Protein AF-A0A3M1D1R6-F1 (afdb_monomer)

Sequence (198 aa):
MRTIALVAISTILAFGAPALAQQKVKVGPGGVEVDTGAVKVKADESGVEVHADDVDVEAGKSGASVRIGVKKGSRHSPPAKAAPSAGKVGNPIVCDGNQEKTYTGVLIKGYDTAVLAKGNCDLTLKNCTIEAERYGVMSKSNGDVKLINCRIKGRKAAVSVKGNGDVSARNCILSGGVETFGNGEFEDEGNNSIGSYD

pLDDT: mean 77.17, std 21.68, range [32.81, 98.75]

Secondary structure (DSSP, 8-state):
-----------------------EEEEETTEEEEE-SSEEEEEETTEEEEEETTEEEEEETTEEEEEE---TT-------------PEEEPPEEE-SS-EEEEESEEEEESSEEEEE-TT-EEEEES-EEEESSEEEEEEET-EEEEES-EEEESSEEEEEEES--EEEES-EEES-EEEEES--EEE-SS-EEE---

Structure (mmCIF, N/CA/C/O backbone):
data_AF-A0A3M1D1R6-F1
#
_entry.id   AF-A0A3M1D1R6-F1
#
loop_
_atom_site.group_PDB
_atom_site.id
_atom_site.type_symbol
_atom_site.label_atom_id
_atom_site.label_alt_id
_atom_site.label_comp_id
_atom_site.label_asym_id
_atom_site.label_entity_id
_atom_site.label_seq_id
_atom_site.pdbx_PDB_ins_code
_atom_site.Cartn_x
_atom_site.Cartn_y
_atom_site.Cartn_z
_atom_site.occupancy
_atom_site.B_iso_or_equiv
_atom_site.auth_seq_id
_atom_site.auth_comp_id
_atom_site.auth_asym_id
_atom_site.auth_atom_id
_atom_site.pdbx_PDB_model_num
ATOM 1 N N . MET A 1 1 ? 17.695 -63.334 64.734 1.00 41.53 1 MET A N 1
ATOM 2 C CA . MET A 1 1 ? 18.400 -62.224 64.061 1.00 41.53 1 MET A CA 1
ATOM 3 C C . MET A 1 1 ? 17.983 -62.230 62.601 1.00 41.53 1 MET A C 1
ATOM 5 O O . MET A 1 1 ? 18.322 -63.164 61.888 1.00 41.53 1 MET A O 1
ATOM 9 N N . ARG A 1 2 ? 17.140 -61.278 62.197 1.00 36.00 2 ARG A N 1
ATOM 10 C CA . ARG A 1 2 ? 16.699 -61.091 60.811 1.00 36.00 2 ARG A CA 1
ATOM 11 C C . ARG A 1 2 ? 16.936 -59.632 60.438 1.00 36.00 2 ARG A C 1
ATOM 13 O O . ARG A 1 2 ? 16.508 -58.732 61.148 1.00 36.00 2 ARG A O 1
ATOM 20 N N . THR A 1 3 ? 17.675 -59.474 59.356 1.00 39.69 3 THR A N 1
ATOM 21 C CA . THR A 1 3 ? 18.025 -58.269 58.611 1.00 39.69 3 THR A CA 1
ATOM 22 C C . THR A 1 3 ? 16.782 -57.484 58.192 1.00 39.69 3 THR A C 1
ATOM 24 O O . THR A 1 3 ? 15.884 -58.081 57.605 1.00 39.69 3 THR A O 1
ATOM 27 N N . ILE A 1 4 ? 16.749 -56.164 58.411 1.00 39.31 4 ILE A N 1
ATOM 28 C CA . ILE A 1 4 ? 15.916 -55.236 57.627 1.00 39.31 4 ILE A CA 1
ATOM 29 C C . ILE A 1 4 ? 16.761 -54.004 57.303 1.00 39.31 4 ILE A C 1
ATOM 31 O O . ILE A 1 4 ? 17.335 -53.368 58.185 1.00 39.31 4 ILE A O 1
ATOM 35 N N . ALA A 1 5 ? 16.887 -53.761 56.003 1.00 35.88 5 ALA A N 1
ATOM 36 C CA . ALA A 1 5 ? 17.730 -52.761 55.381 1.00 35.88 5 ALA A CA 1
ATOM 37 C C . ALA A 1 5 ? 17.102 -51.358 55.408 1.00 35.88 5 ALA A C 1
ATOM 39 O O . ALA A 1 5 ? 15.882 -51.198 55.398 1.00 35.88 5 ALA A O 1
ATOM 40 N N . LEU A 1 6 ? 17.993 -50.364 55.400 1.00 36.03 6 LEU A N 1
ATOM 41 C CA . LEU A 1 6 ? 17.750 -48.940 55.179 1.00 36.03 6 LEU A CA 1
ATOM 42 C C . LEU A 1 6 ? 16.882 -48.694 53.931 1.00 36.03 6 LEU A C 1
ATOM 44 O O . LEU A 1 6 ? 17.217 -49.169 52.846 1.00 36.03 6 LEU A O 1
ATOM 48 N N . VAL A 1 7 ? 15.846 -47.862 54.059 1.00 35.66 7 VAL A N 1
ATOM 49 C CA . VAL A 1 7 ? 15.176 -47.221 52.917 1.00 35.66 7 VAL A CA 1
ATOM 50 C C . VAL A 1 7 ? 15.650 -45.773 52.847 1.00 35.66 7 VAL A C 1
ATOM 52 O O . VAL A 1 7 ? 15.377 -44.972 53.737 1.00 35.66 7 VAL A O 1
ATOM 55 N N . ALA A 1 8 ? 16.389 -45.463 51.784 1.00 39.94 8 ALA A N 1
ATOM 56 C CA . ALA A 1 8 ? 16.779 -44.115 51.404 1.00 39.94 8 ALA A CA 1
ATOM 57 C C . ALA A 1 8 ? 15.656 -43.461 50.586 1.00 39.94 8 ALA A C 1
ATOM 59 O O . ALA A 1 8 ? 15.132 -44.073 49.657 1.00 39.94 8 ALA A O 1
ATOM 60 N N . ILE A 1 9 ? 15.331 -42.203 50.882 1.00 38.91 9 ILE A N 1
ATOM 61 C CA . ILE A 1 9 ? 14.551 -41.342 49.986 1.00 38.91 9 ILE A CA 1
ATOM 62 C C . ILE A 1 9 ? 15.372 -40.070 49.789 1.00 38.91 9 ILE A C 1
ATOM 64 O O . ILE A 1 9 ? 15.327 -39.146 50.595 1.00 38.91 9 ILE A O 1
ATOM 68 N N . SER A 1 10 ? 16.184 -40.065 48.732 1.00 39.22 10 SER A N 1
ATOM 69 C CA . SER A 1 10 ? 16.829 -38.863 48.210 1.00 39.22 10 SER A CA 1
ATOM 70 C C . SER A 1 10 ? 16.101 -38.487 46.927 1.00 39.22 10 SER A C 1
ATOM 72 O O . SER A 1 10 ? 16.236 -39.146 45.897 1.00 39.22 10 SER A O 1
ATOM 74 N N . THR A 1 11 ? 15.247 -37.474 47.018 1.00 43.53 11 THR A N 1
ATOM 75 C CA . THR A 1 11 ? 14.483 -36.952 45.887 1.00 43.53 11 THR A CA 1
ATOM 76 C C . THR A 1 11 ? 15.399 -36.049 45.064 1.00 43.53 11 THR A C 1
ATOM 78 O O . THR A 1 11 ? 15.646 -34.902 45.429 1.00 43.53 11 THR A O 1
ATOM 81 N N . ILE A 1 12 ? 15.930 -36.569 43.958 1.00 43.94 12 ILE A N 1
ATOM 82 C CA . ILE A 1 12 ? 16.672 -35.776 42.973 1.00 43.94 12 ILE A CA 1
ATOM 83 C C . ILE A 1 12 ? 15.648 -35.107 42.049 1.00 43.94 12 ILE A C 1
ATOM 85 O O . ILE A 1 12 ? 15.001 -35.764 41.236 1.00 43.94 12 ILE A O 1
ATOM 89 N N . LEU A 1 13 ? 15.495 -33.788 42.182 1.00 43.69 13 LEU A N 1
ATOM 90 C CA . LEU A 1 13 ? 14.803 -32.940 41.209 1.00 43.69 13 LEU A CA 1
ATOM 91 C C . LEU A 1 13 ? 15.678 -32.822 39.954 1.00 43.69 13 LEU A C 1
ATOM 93 O O . LEU A 1 13 ? 16.660 -32.081 39.934 1.00 43.69 13 LEU A O 1
ATOM 97 N N . ALA A 1 14 ? 15.329 -33.568 38.908 1.00 43.84 14 ALA A N 1
ATOM 98 C CA . ALA A 1 14 ? 15.919 -33.406 37.587 1.00 43.84 14 ALA A CA 1
ATOM 99 C C . ALA A 1 14 ? 15.348 -32.139 36.928 1.00 43.84 14 ALA A C 1
ATOM 101 O O . ALA A 1 14 ? 14.204 -32.121 36.475 1.00 43.84 14 ALA A O 1
ATOM 102 N N . PHE A 1 15 ? 16.144 -31.070 36.875 1.00 45.31 15 PHE A N 1
ATOM 103 C CA . PHE A 1 15 ? 15.882 -29.946 35.981 1.00 45.31 15 PHE A CA 1
ATOM 104 C C . PHE A 1 15 ? 16.112 -30.415 34.539 1.00 45.31 15 PHE A C 1
ATOM 106 O O . PHE A 1 15 ? 17.223 -30.792 34.169 1.00 45.31 15 PHE A O 1
ATOM 113 N N . GLY A 1 16 ? 15.044 -30.431 33.740 1.00 38.81 16 GLY A N 1
ATOM 114 C CA . GLY A 1 16 ? 15.101 -30.767 32.322 1.00 38.81 16 GLY A CA 1
ATOM 115 C C . GLY A 1 16 ? 15.947 -29.754 31.556 1.00 38.81 16 GLY A C 1
ATOM 116 O O . GLY A 1 16 ? 15.570 -28.590 31.435 1.00 38.81 16 GLY A O 1
ATOM 117 N N . ALA A 1 17 ? 17.084 -30.200 31.027 1.00 45.06 17 ALA A N 1
ATOM 118 C CA . ALA A 1 17 ? 17.798 -29.460 29.998 1.00 45.06 17 ALA A CA 1
ATOM 119 C C . ALA A 1 17 ? 16.967 -29.484 28.698 1.00 45.06 17 ALA A C 1
ATOM 121 O O . ALA A 1 17 ? 16.413 -30.535 28.359 1.00 45.06 17 ALA A O 1
ATOM 122 N N . PRO A 1 18 ? 16.861 -28.368 27.955 1.00 44.12 18 PRO A N 1
ATOM 123 C CA . PRO A 1 18 ? 16.222 -28.383 26.648 1.00 44.12 18 PRO A CA 1
ATOM 124 C C . PRO A 1 18 ? 17.000 -29.320 25.717 1.00 44.12 18 PRO A C 1
ATOM 126 O O . PRO A 1 18 ? 18.224 -29.231 25.608 1.00 44.12 18 PRO A O 1
ATOM 129 N N . ALA A 1 19 ? 16.286 -30.239 25.065 1.00 46.62 19 ALA A N 1
ATOM 130 C CA . ALA A 1 19 ? 16.858 -31.138 24.075 1.00 46.62 19 ALA A CA 1
ATOM 131 C C . ALA A 1 19 ? 17.436 -30.310 22.919 1.00 46.62 19 ALA A C 1
ATOM 133 O O . ALA A 1 19 ? 16.697 -29.705 22.143 1.00 46.62 19 ALA A O 1
ATOM 134 N N . LEU A 1 20 ? 18.765 -30.264 22.818 1.00 48.59 20 LEU A N 1
ATOM 135 C CA . LEU A 1 20 ? 19.447 -29.717 21.653 1.00 48.59 20 LEU A CA 1
ATOM 136 C C . LEU A 1 20 ? 19.071 -30.589 20.452 1.00 48.59 20 LEU A C 1
ATOM 138 O O . LEU A 1 20 ? 19.356 -31.789 20.446 1.00 48.59 20 LEU A O 1
ATOM 142 N N . ALA A 1 21 ? 18.403 -30.003 19.459 1.00 55.97 21 ALA A N 1
ATOM 143 C CA . ALA A 1 21 ? 18.111 -30.676 18.201 1.00 55.97 21 ALA A CA 1
ATOM 144 C C . ALA A 1 21 ? 19.435 -31.157 17.585 1.00 55.97 21 ALA A C 1
ATOM 146 O O . ALA A 1 21 ? 20.285 -30.354 17.199 1.00 55.97 21 ALA A O 1
ATOM 147 N N . GLN A 1 22 ? 19.648 -32.474 17.561 1.00 56.09 22 GLN A N 1
ATOM 148 C CA . GLN A 1 22 ? 20.856 -33.063 16.994 1.00 56.09 22 GLN A CA 1
ATOM 149 C C . GLN A 1 22 ? 20.871 -32.847 15.480 1.00 56.09 22 GLN A C 1
ATOM 151 O O . GLN A 1 22 ? 20.030 -33.384 14.759 1.00 56.09 22 GLN A O 1
ATOM 156 N N . GLN A 1 23 ? 21.857 -32.088 15.009 1.00 64.50 23 GLN A N 1
ATOM 157 C CA . GLN A 1 23 ? 22.150 -31.909 13.591 1.00 64.50 23 GLN A CA 1
ATOM 158 C C . GLN A 1 23 ? 22.751 -33.211 13.044 1.00 64.50 23 GLN A C 1
ATOM 160 O O . GLN A 1 23 ? 23.722 -33.735 13.595 1.00 64.50 23 GLN A O 1
ATOM 165 N N . LYS A 1 24 ? 22.173 -33.759 11.974 1.00 73.00 24 LYS A N 1
ATOM 166 C CA . LYS A 1 24 ? 22.682 -34.957 11.299 1.00 73.00 24 LYS A CA 1
ATOM 167 C C . LYS A 1 24 ? 23.567 -34.534 10.138 1.00 73.00 24 LYS A C 1
ATOM 169 O O . LYS A 1 24 ? 23.084 -33.986 9.155 1.00 73.00 24 LYS A O 1
ATOM 174 N N . VAL A 1 25 ? 24.858 -34.829 10.242 1.00 79.56 25 VAL A N 1
ATOM 175 C CA . VAL A 1 25 ? 25.833 -34.589 9.173 1.00 79.56 25 VAL A CA 1
ATOM 176 C C . VAL A 1 25 ? 26.268 -35.927 8.592 1.00 79.56 25 VAL A C 1
ATOM 178 O O . VAL A 1 25 ? 26.671 -36.827 9.330 1.00 79.56 25 VAL A O 1
ATOM 181 N N . LYS A 1 26 ? 26.190 -36.064 7.269 1.00 77.69 26 LYS A N 1
ATOM 182 C CA . LYS A 1 26 ? 26.716 -37.205 6.518 1.00 77.69 26 LYS A CA 1
ATOM 183 C C . LYS A 1 26 ? 27.759 -36.712 5.529 1.00 77.69 26 LYS A C 1
ATOM 185 O O . LYS A 1 26 ? 27.526 -35.758 4.795 1.00 77.69 26 LYS A O 1
ATOM 190 N N . VAL A 1 27 ? 28.896 -37.395 5.496 1.00 84.19 27 VAL A N 1
ATOM 191 C CA . VAL A 1 27 ? 29.985 -37.123 4.554 1.00 84.19 27 VAL A CA 1
ATOM 192 C C . VAL A 1 27 ? 30.313 -38.420 3.833 1.00 84.19 27 VAL A C 1
ATOM 194 O O . VAL A 1 27 ? 30.483 -39.457 4.476 1.00 84.19 27 VAL A O 1
ATOM 197 N N . GLY A 1 28 ? 30.386 -38.376 2.505 1.00 79.56 28 GLY A N 1
ATOM 198 C CA . GLY A 1 28 ? 30.709 -39.540 1.692 1.00 79.56 28 GLY A CA 1
ATOM 199 C C . GLY A 1 28 ? 31.243 -39.172 0.308 1.00 79.56 28 GLY A C 1
ATOM 200 O O . GLY A 1 28 ? 31.362 -37.994 -0.023 1.00 79.56 28 GLY A O 1
ATOM 201 N N . PRO A 1 29 ? 31.551 -40.176 -0.531 1.00 55.62 29 PRO A N 1
ATOM 202 C CA . PRO A 1 29 ? 32.091 -39.955 -1.874 1.00 55.62 29 PRO A CA 1
ATOM 203 C C . PRO A 1 29 ? 31.137 -39.191 -2.810 1.00 55.62 29 PRO A C 1
ATOM 205 O O . PRO A 1 29 ? 31.583 -38.657 -3.814 1.00 55.62 29 PRO A O 1
ATOM 208 N N . GLY A 1 30 ? 29.846 -39.103 -2.469 1.00 68.69 30 GLY A N 1
ATOM 209 C CA . GLY A 1 30 ? 28.852 -38.279 -3.163 1.00 68.69 30 GLY A CA 1
ATOM 210 C C . GLY A 1 30 ? 28.649 -36.879 -2.569 1.00 68.69 30 GLY A C 1
ATOM 211 O O . GLY A 1 30 ? 27.638 -36.261 -2.882 1.00 68.69 30 GLY A O 1
ATOM 212 N N . GLY A 1 31 ? 29.542 -36.401 -1.690 1.00 80.31 31 GLY A N 1
ATOM 213 C CA . GLY A 1 31 ? 29.489 -35.057 -1.109 1.00 80.31 31 GLY A CA 1
ATOM 214 C C . GLY A 1 31 ? 29.123 -34.999 0.380 1.00 80.31 31 GLY A C 1
ATOM 215 O O . GLY A 1 31 ? 29.274 -35.971 1.127 1.00 80.31 31 GLY A O 1
ATOM 216 N N . VAL A 1 32 ? 28.672 -33.822 0.818 1.00 80.69 32 VAL A N 1
ATOM 217 C CA . VAL A 1 32 ? 28.284 -33.518 2.203 1.00 80.69 32 VAL A CA 1
ATOM 218 C C . VAL A 1 32 ? 26.793 -33.212 2.263 1.00 80.69 32 VAL A C 1
ATOM 220 O O . VAL A 1 32 ? 26.295 -32.377 1.515 1.00 80.69 32 VAL A O 1
ATOM 223 N N . GLU A 1 33 ? 26.089 -33.857 3.188 1.00 74.06 33 GLU A N 1
ATOM 224 C CA . GLU A 1 33 ? 24.686 -33.590 3.497 1.00 74.06 33 GLU A CA 1
ATOM 225 C C . GLU A 1 33 ? 24.562 -33.190 4.972 1.00 74.06 33 GLU A C 1
ATOM 227 O O . GLU A 1 33 ? 25.005 -33.917 5.865 1.00 74.06 33 GLU A O 1
ATOM 232 N N . VAL A 1 34 ? 23.960 -32.031 5.233 1.00 81.00 34 VAL A N 1
ATOM 233 C CA . VAL A 1 34 ? 23.672 -31.519 6.575 1.00 81.00 34 VAL A CA 1
ATOM 234 C C . VAL A 1 34 ? 22.166 -31.373 6.717 1.00 81.00 34 VAL A C 1
ATOM 236 O O . VAL A 1 34 ? 21.538 -30.626 5.974 1.00 81.00 34 VAL A O 1
ATOM 239 N N . ASP A 1 35 ? 21.595 -32.070 7.688 1.00 79.19 35 ASP A N 1
ATOM 240 C CA . ASP A 1 35 ? 20.183 -31.996 8.039 1.00 79.19 35 ASP A CA 1
ATOM 241 C C . ASP A 1 35 ? 20.049 -31.501 9.482 1.00 79.19 35 ASP A C 1
ATOM 243 O O . ASP A 1 35 ? 20.458 -32.160 10.442 1.00 79.19 35 ASP A O 1
ATOM 247 N N . THR A 1 36 ? 19.500 -30.300 9.628 1.00 72.75 36 THR A N 1
ATOM 248 C CA . THR A 1 36 ? 19.246 -29.665 10.929 1.00 72.75 36 THR A CA 1
ATOM 249 C C . THR A 1 36 ? 17.792 -29.818 11.385 1.00 72.75 36 THR A C 1
ATOM 251 O O . THR A 1 36 ? 17.418 -29.287 12.429 1.00 72.75 36 THR A O 1
ATOM 254 N N . GLY A 1 37 ? 16.956 -30.516 10.611 1.00 67.25 37 GLY A N 1
ATOM 255 C CA . GLY A 1 37 ? 15.510 -30.619 10.792 1.00 67.25 37 GLY A CA 1
ATOM 256 C C . GLY A 1 37 ? 14.714 -29.480 10.144 1.00 67.25 37 GLY A C 1
ATOM 257 O O . GLY A 1 37 ? 13.644 -29.741 9.605 1.00 67.25 37 GLY A O 1
ATOM 258 N N . ALA A 1 38 ? 15.226 -28.243 10.162 1.00 69.38 38 ALA A N 1
ATOM 259 C CA . ALA A 1 38 ? 14.594 -27.082 9.511 1.00 69.38 38 ALA A CA 1
ATOM 260 C C . ALA A 1 38 ? 15.235 -26.733 8.159 1.00 69.38 38 ALA A C 1
ATOM 262 O O . ALA A 1 38 ? 14.566 -26.283 7.233 1.00 69.38 38 ALA A O 1
ATOM 263 N N . VAL A 1 39 ? 16.544 -26.959 8.047 1.00 73.25 39 VAL A N 1
ATOM 264 C CA . VAL A 1 39 ? 17.310 -26.700 6.829 1.00 73.25 39 VAL A CA 1
ATOM 265 C C . VAL A 1 39 ? 18.083 -27.947 6.452 1.00 73.25 39 VAL A C 1
ATOM 267 O O . VAL A 1 39 ? 18.764 -28.547 7.296 1.00 73.25 39 VAL A O 1
ATOM 270 N N . LYS A 1 40 ? 17.995 -28.294 5.170 1.00 76.12 40 LYS A N 1
ATOM 271 C CA . LYS A 1 40 ? 18.755 -29.362 4.545 1.00 76.12 40 LYS A CA 1
ATOM 272 C C . LYS A 1 40 ? 19.701 -28.772 3.507 1.00 76.12 40 LYS A C 1
ATOM 274 O O . LYS A 1 40 ? 19.266 -28.105 2.578 1.00 76.12 40 LYS A O 1
ATOM 279 N N . VAL A 1 41 ? 20.991 -29.037 3.665 1.00 79.69 41 VAL A N 1
ATOM 280 C CA . VAL A 1 41 ? 22.035 -28.608 2.732 1.00 79.69 41 VAL A CA 1
ATOM 281 C C . VAL A 1 41 ? 22.689 -29.838 2.132 1.00 79.69 41 VAL A C 1
ATOM 283 O O . VAL A 1 41 ? 23.109 -30.728 2.872 1.00 79.69 41 VAL A O 1
ATOM 286 N N . LYS A 1 42 ? 22.813 -29.878 0.808 1.00 80.19 42 LYS A N 1
ATOM 287 C CA . LYS A 1 42 ? 23.591 -30.882 0.087 1.00 80.19 42 LYS A CA 1
ATOM 288 C C . LYS A 1 42 ? 24.625 -30.183 -0.780 1.00 80.19 42 LYS A C 1
ATOM 290 O O . LYS A 1 42 ? 24.299 -29.268 -1.523 1.00 80.19 42 LYS A O 1
ATOM 295 N N . ALA A 1 43 ? 25.870 -30.616 -0.684 1.00 78.38 43 ALA A N 1
ATOM 296 C CA . ALA A 1 43 ? 26.953 -30.133 -1.524 1.00 78.38 43 ALA A CA 1
ATOM 297 C C . ALA A 1 43 ? 27.662 -31.326 -2.157 1.00 78.38 43 ALA A C 1
ATOM 299 O O . ALA A 1 43 ? 28.173 -32.186 -1.441 1.00 78.38 43 ALA A O 1
ATOM 300 N N . ASP A 1 44 ? 27.698 -31.371 -3.484 1.00 81.38 44 ASP A N 1
ATOM 301 C CA . ASP A 1 44 ? 28.384 -32.403 -4.257 1.00 81.38 44 ASP A CA 1
ATOM 302 C C . ASP A 1 44 ? 29.104 -31.806 -5.480 1.00 81.38 44 ASP A C 1
ATOM 304 O O . ASP A 1 44 ? 29.219 -30.590 -5.639 1.00 81.38 44 ASP A O 1
ATOM 308 N N . GLU A 1 45 ? 29.652 -32.662 -6.341 1.00 70.50 45 GLU A N 1
ATOM 309 C CA . GLU A 1 45 ? 30.403 -32.256 -7.536 1.00 70.50 45 GLU A CA 1
ATOM 310 C C . GLU A 1 45 ? 29.571 -31.515 -8.604 1.00 70.50 45 GLU A C 1
ATOM 312 O O . GLU A 1 45 ? 30.137 -30.939 -9.545 1.00 70.50 45 GLU A O 1
ATOM 317 N N . SER A 1 46 ? 28.241 -31.527 -8.476 1.00 63.38 46 SER A N 1
ATOM 318 C CA . SER A 1 46 ? 27.293 -30.835 -9.354 1.00 63.38 46 SER A CA 1
ATOM 319 C C . SER A 1 46 ? 26.916 -29.449 -8.831 1.00 63.38 46 SER A C 1
ATOM 321 O O . SER A 1 46 ? 26.546 -28.588 -9.637 1.00 63.38 46 SER A O 1
ATOM 323 N N . GLY A 1 47 ? 27.061 -29.200 -7.524 1.00 73.25 47 GLY A N 1
ATOM 324 C CA . GLY A 1 47 ? 26.731 -27.917 -6.915 1.00 73.25 47 GLY A CA 1
ATOM 325 C C . GLY A 1 47 ? 26.366 -27.981 -5.432 1.00 73.25 47 GLY A C 1
ATOM 326 O O . GLY A 1 47 ? 26.581 -28.984 -4.753 1.00 73.25 47 GLY A O 1
ATOM 327 N N . VAL A 1 48 ? 25.809 -26.876 -4.939 1.00 74.50 48 VAL A N 1
ATOM 328 C CA . VAL A 1 48 ? 25.243 -26.735 -3.596 1.00 74.50 48 VAL A CA 1
ATOM 329 C C . VAL A 1 48 ? 23.745 -26.497 -3.713 1.00 74.50 48 VAL A C 1
ATOM 331 O O . VAL A 1 48 ? 23.303 -25.603 -4.431 1.00 74.50 48 VAL A O 1
ATOM 334 N N . GLU A 1 49 ? 22.980 -27.278 -2.970 1.00 60.69 49 GLU A N 1
ATOM 335 C CA . GLU A 1 49 ? 21.535 -27.189 -2.852 1.00 60.69 49 GLU A CA 1
ATOM 336 C C . GLU A 1 49 ? 21.179 -26.940 -1.382 1.00 60.69 49 GLU A C 1
ATOM 338 O O . GLU A 1 49 ? 21.641 -27.651 -0.484 1.00 60.69 49 GLU A O 1
ATOM 343 N N . VAL A 1 50 ? 20.394 -25.897 -1.124 1.00 74.31 50 VAL A N 1
ATOM 344 C CA . VAL A 1 50 ? 19.906 -25.533 0.208 1.00 74.31 50 VAL A CA 1
ATOM 345 C C . VAL A 1 50 ? 18.390 -25.502 0.165 1.00 74.31 50 VAL A C 1
ATOM 347 O O . VAL A 1 50 ? 17.812 -24.671 -0.530 1.00 74.31 50 VAL A O 1
ATOM 350 N N . HIS A 1 51 ? 17.765 -26.363 0.957 1.00 73.25 51 HIS A N 1
ATOM 351 C CA . HIS A 1 51 ? 16.332 -26.352 1.206 1.00 73.25 51 HIS A CA 1
ATOM 352 C C . HIS A 1 51 ? 16.080 -25.833 2.615 1.00 73.25 51 HIS A C 1
ATOM 354 O O . HIS A 1 51 ? 16.443 -26.487 3.598 1.00 73.25 51 HIS A O 1
ATOM 360 N N . ALA A 1 52 ? 15.454 -24.666 2.714 1.00 72.44 52 ALA A N 1
ATOM 361 C CA . ALA A 1 52 ? 15.008 -24.082 3.970 1.00 72.44 52 ALA A CA 1
ATOM 362 C C . ALA A 1 52 ? 13.538 -23.684 3.830 1.00 72.44 52 ALA A C 1
ATOM 364 O O . ALA A 1 52 ? 13.219 -22.710 3.153 1.00 72.44 52 ALA A O 1
ATOM 365 N N . ASP A 1 53 ? 12.649 -24.439 4.476 1.00 75.19 53 ASP A N 1
ATOM 366 C CA . ASP A 1 53 ? 11.197 -24.228 4.470 1.00 75.19 53 ASP A CA 1
ATOM 367 C C . ASP A 1 53 ? 10.556 -24.105 3.070 1.00 75.19 53 ASP A C 1
ATOM 369 O O . ASP A 1 53 ? 10.111 -25.108 2.503 1.00 75.19 53 ASP A O 1
ATOM 373 N N . ASP A 1 54 ? 10.460 -22.876 2.558 1.00 72.44 54 ASP A N 1
ATOM 374 C CA . ASP A 1 54 ? 9.815 -22.477 1.299 1.00 72.44 54 ASP A CA 1
ATOM 375 C C . ASP A 1 54 ? 10.819 -21.844 0.311 1.00 72.44 54 ASP A C 1
ATOM 377 O O . ASP A 1 54 ? 10.434 -21.287 -0.718 1.00 72.44 54 ASP A O 1
ATOM 381 N N . VAL A 1 55 ? 12.112 -21.908 0.628 1.00 70.44 55 VAL A N 1
ATOM 382 C CA . VAL A 1 55 ? 13.200 -21.384 -0.193 1.00 70.44 55 VAL A CA 1
ATOM 383 C C . VAL A 1 55 ? 14.128 -22.524 -0.583 1.00 70.44 55 VAL A C 1
ATOM 385 O O . VAL A 1 55 ? 14.751 -23.158 0.271 1.00 70.44 55 VAL A O 1
ATOM 388 N N . ASP A 1 56 ? 14.253 -22.714 -1.890 1.00 61.44 56 ASP A N 1
ATOM 389 C CA . ASP A 1 56 ? 15.239 -23.583 -2.509 1.00 61.44 56 ASP A CA 1
ATOM 390 C C . ASP A 1 56 ? 16.303 -22.706 -3.176 1.00 61.44 56 ASP A C 1
ATOM 392 O O . ASP A 1 56 ? 16.007 -21.879 -4.046 1.00 61.44 56 ASP A O 1
ATOM 396 N N . VAL A 1 57 ? 17.554 -22.867 -2.759 1.00 70.06 57 VAL A N 1
ATOM 397 C CA . VAL A 1 57 ? 18.711 -22.240 -3.403 1.00 70.06 57 VAL A CA 1
ATOM 398 C C . VAL A 1 57 ? 19.531 -23.335 -4.064 1.00 70.06 57 VAL A C 1
ATOM 400 O O . VAL A 1 57 ? 20.074 -24.200 -3.382 1.00 70.06 57 VAL A O 1
ATOM 403 N N . GLU A 1 58 ? 19.652 -23.270 -5.385 1.00 61.28 58 GLU A N 1
ATOM 404 C CA . GLU A 1 58 ? 20.481 -24.175 -6.180 1.00 61.28 58 GLU A CA 1
ATOM 405 C C . GLU A 1 58 ? 21.636 -23.374 -6.795 1.00 61.28 58 GLU A C 1
ATOM 407 O O . GLU A 1 58 ? 21.414 -22.409 -7.529 1.00 61.28 58 GLU A O 1
ATOM 412 N N . ALA A 1 59 ? 22.877 -23.771 -6.529 1.00 67.38 59 ALA A N 1
ATOM 413 C CA . ALA A 1 59 ? 24.071 -23.191 -7.133 1.00 67.38 59 ALA A CA 1
ATOM 414 C C . ALA A 1 59 ? 24.904 -24.291 -7.793 1.00 67.38 59 ALA A C 1
ATOM 416 O O . ALA A 1 59 ? 25.448 -25.151 -7.108 1.00 67.38 59 ALA A O 1
ATOM 417 N N . GLY A 1 60 ? 25.028 -24.255 -9.120 1.00 66.75 60 GLY A N 1
ATOM 418 C CA . GLY A 1 60 ? 25.769 -25.254 -9.891 1.00 66.75 60 GLY A CA 1
ATOM 419 C C . GLY A 1 60 ? 26.706 -24.635 -10.925 1.00 66.75 60 GLY A C 1
ATOM 420 O O . GLY A 1 60 ? 26.852 -23.418 -11.032 1.00 66.75 60 GLY A O 1
ATOM 421 N N . LYS A 1 61 ? 27.323 -25.488 -11.749 1.00 47.34 61 LYS A N 1
ATOM 422 C CA . LYS A 1 61 ? 28.308 -25.078 -12.776 1.00 47.34 61 LYS A CA 1
ATOM 423 C C . LYS A 1 61 ? 27.764 -24.091 -13.825 1.00 47.34 61 LYS A C 1
ATOM 425 O O . LYS A 1 61 ? 28.556 -23.436 -14.492 1.00 47.34 61 LYS A O 1
ATOM 430 N N . SER A 1 62 ? 26.440 -23.984 -13.966 1.00 47.31 62 SER A N 1
ATOM 431 C CA . SER A 1 62 ? 25.763 -23.110 -14.943 1.00 47.31 62 SER A CA 1
ATOM 432 C C . SER A 1 62 ? 25.146 -21.844 -14.327 1.00 47.31 62 SER A C 1
ATOM 434 O O . SER A 1 62 ? 24.456 -21.109 -15.028 1.00 47.31 62 SER A O 1
ATOM 436 N N . GLY A 1 63 ? 25.382 -21.581 -13.036 1.00 52.81 63 GLY A N 1
ATOM 437 C CA . GLY A 1 63 ? 24.871 -20.405 -12.327 1.00 52.81 63 GLY A CA 1
ATOM 438 C C . GLY A 1 63 ? 24.101 -20.747 -11.050 1.00 52.81 63 GLY A C 1
ATOM 439 O O . GLY A 1 63 ? 23.988 -21.913 -10.665 1.00 52.81 63 GLY A O 1
ATOM 440 N N . ALA A 1 64 ? 23.585 -19.708 -10.392 1.00 62.22 64 ALA A N 1
ATOM 441 C CA . ALA A 1 64 ? 22.770 -19.825 -9.188 1.00 62.22 64 ALA A CA 1
ATOM 442 C C . ALA A 1 64 ? 21.314 -19.449 -9.483 1.00 62.22 64 ALA A C 1
ATOM 444 O O . ALA A 1 64 ? 21.048 -18.469 -10.181 1.00 62.22 64 ALA A O 1
ATOM 445 N N . SER A 1 65 ? 20.378 -20.216 -8.933 1.00 47.91 65 SER A N 1
ATOM 446 C CA . SER A 1 65 ? 18.948 -19.939 -8.993 1.00 47.91 65 SER A CA 1
ATOM 447 C C . SER A 1 65 ? 18.336 -20.023 -7.600 1.00 47.91 65 SER A C 1
ATOM 449 O O . SER A 1 65 ? 18.694 -20.883 -6.797 1.00 47.91 65 SER A O 1
ATOM 451 N N . VAL A 1 66 ? 17.424 -19.096 -7.314 1.00 67.44 66 VAL A N 1
ATOM 452 C CA . VAL A 1 66 ? 16.654 -19.065 -6.071 1.00 67.44 66 VAL A CA 1
ATOM 453 C C . VAL A 1 66 ? 15.198 -19.263 -6.447 1.00 67.44 66 VAL A C 1
ATOM 455 O O . VAL A 1 66 ? 14.640 -18.480 -7.219 1.00 67.44 66 VAL A O 1
ATOM 458 N N . ARG A 1 67 ? 14.587 -20.322 -5.924 1.00 53.72 67 ARG A N 1
ATOM 459 C CA . ARG A 1 67 ? 13.165 -20.602 -6.085 1.00 53.72 67 ARG A CA 1
ATOM 460 C C . ARG A 1 67 ? 12.494 -20.445 -4.733 1.00 53.72 67 ARG A C 1
ATOM 462 O O . ARG A 1 67 ? 12.852 -21.106 -3.768 1.00 53.72 67 ARG A O 1
ATOM 469 N N . ILE A 1 68 ? 11.508 -19.559 -4.676 1.00 65.38 68 ILE A N 1
ATOM 470 C CA . ILE A 1 68 ? 10.659 -19.393 -3.499 1.00 65.38 68 ILE A CA 1
ATOM 471 C C . ILE A 1 68 ? 9.353 -20.124 -3.803 1.00 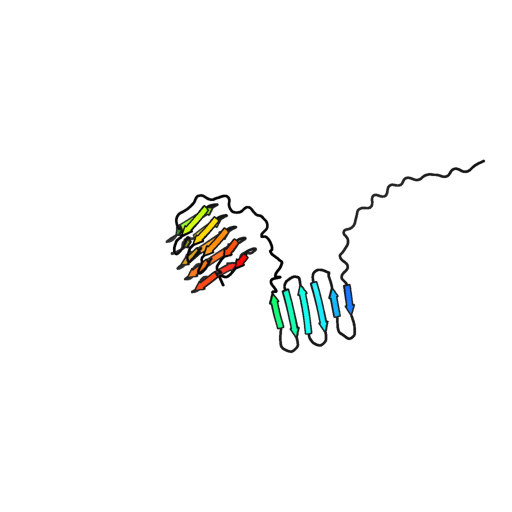65.38 68 ILE A C 1
ATOM 473 O O . ILE A 1 68 ? 8.531 -19.663 -4.598 1.00 65.38 68 ILE A O 1
ATOM 477 N N . GLY A 1 69 ? 9.204 -21.318 -3.238 1.00 49.81 69 GLY A N 1
ATOM 478 C CA . GLY A 1 69 ? 8.038 -22.167 -3.412 1.00 49.81 69 GLY A CA 1
ATOM 479 C C . GLY A 1 69 ? 6.940 -21.791 -2.426 1.00 49.81 69 GLY A C 1
ATOM 480 O O . GLY A 1 69 ? 7.007 -22.139 -1.253 1.00 49.81 69 GLY A O 1
ATOM 481 N N . VAL A 1 70 ? 5.867 -21.152 -2.897 1.00 45.47 70 VAL A N 1
ATOM 482 C CA . VAL A 1 70 ? 4.646 -20.998 -2.092 1.00 45.47 70 VAL A CA 1
ATOM 483 C C . VAL A 1 70 ? 3.996 -22.379 -1.955 1.00 45.47 70 VAL A C 1
ATOM 485 O O . VAL A 1 70 ? 3.321 -22.848 -2.876 1.00 45.47 70 VAL A O 1
ATOM 488 N N . LYS A 1 71 ? 4.190 -23.071 -0.823 1.00 39.91 71 LYS A N 1
ATOM 489 C CA . LYS A 1 71 ? 3.490 -24.337 -0.562 1.00 39.91 71 LYS A CA 1
ATOM 490 C C . LYS A 1 71 ? 1.983 -24.137 -0.706 1.00 39.91 71 LYS A C 1
ATOM 492 O O . LYS A 1 71 ? 1.355 -23.404 0.062 1.00 39.91 71 LYS A O 1
ATOM 497 N N . LYS A 1 72 ? 1.383 -24.882 -1.638 1.00 40.62 72 LYS A N 1
ATOM 498 C CA . LYS A 1 72 ? -0.066 -25.053 -1.829 1.00 40.62 72 LYS A CA 1
ATOM 499 C C . LYS A 1 72 ? -0.645 -25.819 -0.626 1.00 40.62 72 LYS A C 1
ATOM 501 O O . LYS A 1 72 ? -0.953 -27.000 -0.705 1.00 40.62 72 LYS A O 1
ATOM 506 N N . GLY A 1 73 ? -0.691 -25.164 0.531 1.00 35.31 73 GLY A N 1
ATOM 507 C CA . GLY A 1 73 ? -1.008 -25.779 1.824 1.00 35.31 73 GLY A CA 1
ATOM 508 C C . GLY A 1 73 ? -0.598 -24.930 3.027 1.00 35.31 73 GLY A C 1
ATOM 509 O O . GLY A 1 73 ? -1.253 -24.999 4.062 1.00 35.31 73 GLY A O 1
ATOM 510 N N . SER A 1 74 ? 0.382 -24.035 2.870 1.00 32.81 74 SER A N 1
ATOM 511 C CA . SER A 1 74 ? 0.624 -22.952 3.822 1.00 32.81 74 SER A CA 1
ATOM 512 C C . SER A 1 74 ? -0.318 -21.797 3.489 1.00 32.81 74 SER A C 1
ATOM 514 O O . SER A 1 74 ? 0.062 -20.751 2.970 1.00 32.81 74 SER A O 1
ATOM 516 N N . ARG A 1 75 ? -1.603 -21.968 3.821 1.00 34.34 75 ARG A N 1
ATOM 517 C CA . ARG A 1 75 ? -2.311 -20.808 4.355 1.00 34.34 75 ARG A CA 1
ATOM 518 C C . ARG A 1 75 ? -1.620 -20.538 5.681 1.00 34.34 75 ARG A C 1
ATOM 520 O O . ARG A 1 75 ? -2.018 -21.086 6.706 1.00 34.34 75 ARG A O 1
ATOM 527 N N . HIS A 1 76 ? -0.585 -19.701 5.653 1.00 34.81 76 HIS A N 1
ATOM 528 C CA . HIS A 1 76 ? -0.330 -18.844 6.790 1.00 34.81 76 HIS A CA 1
ATOM 529 C C . HIS A 1 76 ? -1.634 -18.066 6.936 1.00 34.81 76 HIS A C 1
ATOM 531 O O . HIS A 1 76 ? -1.878 -17.081 6.239 1.00 34.81 76 HIS A O 1
ATOM 537 N N . SER A 1 77 ? -2.559 -18.598 7.739 1.00 34.22 77 SER A N 1
ATOM 538 C CA . SER A 1 77 ? -3.591 -17.763 8.311 1.00 34.22 77 SER A CA 1
ATOM 539 C C . SER A 1 77 ? -2.783 -16.616 8.894 1.00 34.22 77 SER A C 1
ATOM 541 O O . SER A 1 77 ? -1.938 -16.898 9.753 1.00 34.22 77 SER A O 1
ATOM 543 N N . PRO A 1 78 ? -2.936 -15.366 8.408 1.00 47.56 78 PRO A N 1
ATOM 544 C CA . PRO A 1 78 ? -2.386 -14.246 9.149 1.00 47.56 78 PRO A CA 1
ATOM 545 C C . PRO A 1 78 ? -2.786 -14.494 10.604 1.00 47.56 78 PRO A C 1
ATOM 547 O O . PRO A 1 78 ? -3.911 -14.986 10.809 1.00 47.56 78 PRO A O 1
ATOM 550 N N . PRO A 1 79 ? -1.895 -14.265 11.593 1.00 40.12 79 PRO A N 1
ATOM 551 C CA . PRO A 1 79 ? -2.295 -14.386 12.989 1.00 40.12 79 PRO A CA 1
ATOM 552 C C . PRO A 1 79 ? -3.663 -13.734 13.078 1.00 40.12 79 PRO A C 1
ATOM 554 O O . PRO A 1 79 ? -3.818 -12.652 12.507 1.00 40.12 79 PRO A O 1
ATOM 557 N N . ALA A 1 80 ? -4.655 -14.456 13.617 1.00 40.00 80 ALA A N 1
ATOM 558 C CA . ALA A 1 80 ? -6.044 -14.022 13.702 1.00 40.00 80 ALA A CA 1
ATOM 559 C C . ALA A 1 80 ? -6.100 -12.776 14.592 1.00 40.00 80 ALA A C 1
ATOM 561 O O . ALA A 1 80 ? -6.501 -12.789 15.749 1.00 40.00 80 ALA A O 1
ATOM 562 N N . LYS A 1 81 ? -5.592 -11.686 14.047 1.00 45.00 81 LYS A N 1
ATOM 563 C CA . LYS A 1 81 ? -5.549 -10.355 14.573 1.00 45.00 81 LYS A CA 1
ATOM 564 C C . LYS A 1 81 ? -6.810 -9.795 13.976 1.00 45.00 81 LYS A C 1
ATOM 566 O O . LYS A 1 81 ? -6.899 -9.662 12.757 1.00 45.00 81 LYS A O 1
ATOM 571 N N . ALA A 1 82 ? -7.803 -9.684 14.852 1.00 38.16 82 ALA A N 1
ATOM 572 C CA . ALA A 1 82 ? -9.160 -9.256 14.581 1.00 38.16 82 ALA A CA 1
ATOM 573 C C . ALA A 1 82 ? -9.261 -8.481 13.263 1.00 38.16 82 ALA A C 1
ATOM 575 O O . ALA A 1 82 ? -8.585 -7.461 13.095 1.00 38.16 82 ALA A O 1
ATOM 576 N N . ALA A 1 83 ? -10.108 -8.963 12.345 1.00 43.97 83 ALA A N 1
ATOM 577 C CA . ALA A 1 83 ? -10.607 -8.116 11.271 1.00 43.97 83 ALA A CA 1
ATOM 578 C C . ALA A 1 83 ? -10.906 -6.734 11.880 1.00 43.97 83 ALA A C 1
ATOM 580 O O . ALA A 1 83 ? -11.500 -6.713 12.966 1.00 43.97 83 ALA A O 1
ATOM 581 N N . PRO A 1 84 ? -10.449 -5.619 11.275 1.00 44.44 84 PRO A N 1
ATOM 582 C CA . PRO A 1 84 ? -10.681 -4.297 11.837 1.00 44.44 84 PRO A CA 1
ATOM 583 C C . PRO A 1 84 ? -12.149 -4.198 12.241 1.00 44.44 84 PRO A C 1
ATOM 585 O O . PRO A 1 84 ? -13.030 -4.410 11.405 1.00 44.44 84 PRO A O 1
ATOM 588 N N . SER A 1 85 ? -12.404 -3.989 13.538 1.00 44.72 85 SER A N 1
ATOM 589 C CA . SER A 1 85 ? -13.752 -3.786 14.074 1.00 44.72 85 SER A CA 1
ATOM 590 C C . SER A 1 85 ? -14.446 -2.789 13.164 1.00 44.72 85 SER A C 1
ATOM 592 O O . SER A 1 85 ? -13.835 -1.747 12.933 1.00 44.72 85 SER A O 1
ATOM 594 N N . ALA A 1 86 ? -15.625 -3.129 12.627 1.00 50.03 86 ALA A N 1
ATOM 595 C CA . ALA A 1 86 ? -16.360 -2.349 11.630 1.00 50.03 86 ALA A CA 1
ATOM 596 C C . ALA A 1 86 ? -16.161 -0.842 11.848 1.00 50.03 86 ALA A C 1
ATOM 598 O O . ALA A 1 86 ? -16.802 -0.225 12.699 1.00 50.03 86 ALA A O 1
ATOM 599 N N . GLY A 1 87 ? -15.174 -0.290 11.141 1.00 54.28 87 GLY A N 1
ATOM 600 C CA . GLY A 1 87 ? -14.765 1.088 11.320 1.00 54.28 87 GLY A CA 1
ATOM 601 C C . GLY A 1 87 ? -15.885 1.998 10.857 1.00 54.28 87 GLY A C 1
ATOM 602 O O . GLY A 1 87 ? -16.697 1.594 10.019 1.00 54.28 87 GLY A O 1
ATOM 603 N N . LYS A 1 88 ? -15.926 3.240 11.350 1.00 71.81 88 LYS A N 1
ATOM 604 C CA . LYS A 1 88 ? -16.818 4.258 10.779 1.00 71.81 88 LYS A CA 1
ATOM 605 C C . LYS A 1 88 ? -16.642 4.238 9.256 1.00 71.81 88 LYS A C 1
ATOM 607 O O . LYS A 1 88 ? -15.512 4.338 8.778 1.00 71.81 88 LYS A O 1
ATOM 612 N N . VAL A 1 89 ? -17.732 4.060 8.510 1.00 76.62 89 VAL A N 1
ATOM 613 C CA . VAL A 1 89 ? -17.671 4.088 7.045 1.00 76.62 89 VAL A CA 1
ATOM 614 C C . VAL A 1 89 ? -17.363 5.521 6.623 1.00 76.62 89 VAL A C 1
ATOM 616 O O . VAL A 1 89 ? -18.062 6.456 7.017 1.00 76.62 89 VAL A O 1
ATOM 619 N N . GLY A 1 90 ? -16.279 5.689 5.878 1.00 77.75 90 GLY A N 1
ATOM 620 C CA . GLY A 1 90 ? -15.778 6.958 5.381 1.00 77.75 90 GLY A CA 1
ATOM 621 C C . GLY A 1 90 ? -15.894 7.054 3.864 1.00 77.75 90 GLY A C 1
ATOM 622 O O . GLY A 1 90 ? -15.733 6.066 3.144 1.00 77.75 90 GLY A O 1
ATOM 623 N N . ASN A 1 91 ? -16.141 8.278 3.400 1.00 88.94 91 ASN A N 1
ATOM 624 C CA . ASN A 1 91 ? -15.980 8.665 2.001 1.00 88.94 91 ASN A CA 1
ATOM 625 C C . ASN A 1 91 ? -14.508 8.529 1.568 1.00 88.94 91 ASN A C 1
ATOM 627 O O . ASN A 1 91 ? -13.628 8.481 2.437 1.00 88.94 91 ASN A O 1
ATOM 631 N N . PRO A 1 92 ? -14.223 8.532 0.251 1.00 94.31 92 PRO A N 1
ATOM 632 C CA . PRO A 1 92 ? -12.859 8.610 -0.248 1.00 94.31 92 PRO A CA 1
ATOM 633 C C . PRO A 1 92 ? -12.073 9.743 0.413 1.00 94.31 92 PRO A C 1
ATOM 635 O O . PRO A 1 92 ? -12.587 10.849 0.600 1.00 94.31 92 PRO A O 1
ATOM 638 N N . ILE A 1 93 ? -10.820 9.465 0.755 1.00 96.06 93 ILE A N 1
ATOM 639 C CA . ILE A 1 93 ? -9.926 10.445 1.364 1.00 96.06 93 ILE A CA 1
ATOM 640 C C . ILE A 1 93 ? -9.098 11.092 0.266 1.00 96.06 93 ILE A C 1
ATOM 642 O O . ILE A 1 93 ? -8.443 10.407 -0.516 1.00 96.06 93 ILE A O 1
ATOM 646 N N . VAL A 1 94 ? -9.083 12.422 0.261 1.00 96.19 94 VAL A N 1
ATOM 647 C CA . VAL A 1 94 ? -8.138 13.212 -0.525 1.00 96.19 94 VAL A CA 1
ATOM 648 C C . VAL A 1 94 ? -7.322 14.068 0.435 1.00 96.19 94 VAL A C 1
ATOM 650 O O . VAL A 1 94 ? -7.870 14.862 1.208 1.00 96.19 94 VAL A O 1
ATOM 653 N N . CYS A 1 95 ? -6.009 13.888 0.391 1.00 96.44 95 CYS A N 1
ATOM 654 C CA . CYS A 1 95 ? -5.047 14.748 1.051 1.00 96.44 95 CYS A CA 1
ATOM 655 C C . CYS A 1 95 ? -4.230 15.500 0.001 1.00 96.44 95 CYS A C 1
ATOM 657 O O . CYS A 1 95 ? -3.808 14.905 -0.989 1.00 96.44 95 CYS A O 1
ATOM 659 N N . ASP A 1 96 ? -4.080 16.811 0.179 1.00 95.56 96 ASP A N 1
ATOM 660 C CA . ASP A 1 96 ? -3.510 17.700 -0.832 1.00 95.56 96 ASP A CA 1
ATOM 661 C C . ASP A 1 96 ? -2.738 18.856 -0.195 1.00 95.56 96 ASP A C 1
ATOM 663 O O . ASP A 1 96 ? -3.060 19.291 0.913 1.00 95.56 96 ASP A O 1
ATOM 667 N N . GLY A 1 97 ? -1.767 19.395 -0.928 1.00 93.50 97 GLY A N 1
ATOM 668 C CA . GLY A 1 97 ? -0.898 20.475 -0.463 1.00 93.50 97 GLY A CA 1
ATOM 669 C C . GLY A 1 97 ? 0.080 20.010 0.615 1.00 93.50 97 GLY A C 1
ATOM 670 O O . GLY A 1 97 ? 0.559 18.890 0.551 1.00 93.50 97 GLY A O 1
ATOM 671 N N . ASN A 1 98 ? 0.389 20.875 1.582 1.00 95.81 98 ASN A N 1
ATOM 672 C CA . ASN A 1 98 ? 1.320 20.596 2.686 1.00 95.81 98 ASN A CA 1
ATOM 673 C C . ASN A 1 98 ? 0.527 20.237 3.952 1.00 95.81 98 ASN A C 1
ATOM 675 O O . ASN A 1 98 ? 0.453 21.026 4.895 1.00 95.81 98 ASN A O 1
ATOM 679 N N . GLN A 1 99 ? -0.196 19.122 3.913 1.00 93.94 99 GLN A N 1
ATOM 680 C CA . GLN A 1 99 ? -1.056 18.680 5.013 1.00 93.94 99 GLN A CA 1
ATOM 681 C C . GLN A 1 99 ? -0.477 17.439 5.674 1.00 93.94 99 GLN A C 1
ATOM 683 O O . GLN A 1 99 ? -0.006 16.552 4.979 1.00 93.94 99 GLN A O 1
ATOM 688 N N . GLU A 1 100 ? -0.638 17.330 6.988 1.00 96.56 100 GLU A N 1
ATOM 689 C CA . GLU A 1 100 ? -0.405 16.087 7.718 1.00 96.56 100 GLU A CA 1
ATOM 690 C C . GLU A 1 100 ? -1.743 15.569 8.256 1.00 96.56 100 GLU A C 1
ATOM 692 O O . GLU A 1 100 ? -2.499 16.303 8.905 1.00 96.56 100 GLU A O 1
ATOM 697 N N . LYS A 1 101 ? -2.090 14.314 7.954 1.00 94.50 101 LYS A N 1
ATOM 698 C CA . LYS A 1 101 ? -3.360 13.706 8.379 1.00 94.50 101 LYS A CA 1
ATOM 699 C C . LYS A 1 101 ? -3.162 12.286 8.884 1.00 94.50 101 LYS A C 1
ATOM 701 O O . LYS A 1 101 ? -2.404 11.505 8.322 1.00 94.50 101 LYS A O 1
ATOM 706 N N . THR A 1 102 ? -3.924 11.915 9.913 1.00 96.50 102 THR A N 1
ATOM 707 C CA . THR A 1 102 ? -3.965 10.543 10.433 1.00 96.50 102 THR A CA 1
ATOM 708 C C . THR A 1 102 ? -5.399 10.035 10.526 1.00 96.50 102 THR A C 1
ATOM 710 O O . THR A 1 102 ? -6.259 10.705 11.096 1.00 96.50 102 THR A O 1
ATOM 713 N N . TYR A 1 103 ? -5.646 8.817 10.040 1.00 94.56 103 TYR A N 1
ATOM 714 C CA . TYR A 1 103 ? -6.912 8.107 10.239 1.00 94.56 103 TYR A CA 1
ATOM 715 C C . TYR A 1 103 ? -6.664 6.751 10.891 1.00 94.56 103 TYR A C 1
ATOM 717 O O . TYR A 1 103 ? -5.704 6.054 10.561 1.00 94.56 103 TYR A O 1
ATOM 725 N N . THR A 1 104 ? -7.530 6.378 11.835 1.00 95.19 104 THR A N 1
ATOM 726 C CA . THR A 1 104 ? -7.422 5.112 12.567 1.00 95.19 104 THR A CA 1
ATOM 727 C C . THR A 1 104 ? -8.759 4.385 12.612 1.00 95.19 104 THR A C 1
ATOM 729 O O . THR A 1 104 ? -9.764 4.993 12.970 1.00 95.19 104 THR A O 1
ATOM 732 N N . GLY A 1 105 ? -8.774 3.088 12.288 1.00 87.88 105 GLY A N 1
ATOM 733 C CA . GLY A 1 105 ? -9.959 2.243 12.472 1.00 87.88 105 GLY A CA 1
ATOM 734 C C . GLY A 1 105 ? -11.131 2.610 11.560 1.00 87.88 105 GLY A C 1
ATOM 735 O O . GLY A 1 105 ? -12.278 2.534 11.988 1.00 87.88 105 GLY A O 1
ATOM 736 N N . VAL A 1 106 ? -10.862 3.066 10.333 1.00 91.56 106 VAL A N 1
ATOM 737 C CA . VAL A 1 106 ? -11.887 3.534 9.382 1.00 91.56 106 VAL A CA 1
ATOM 738 C C . VAL A 1 106 ? -12.064 2.511 8.258 1.00 91.56 106 VAL A C 1
ATOM 740 O O . VAL A 1 106 ? -11.082 1.939 7.778 1.00 91.56 106 VAL A O 1
ATOM 743 N N . LEU A 1 107 ? -13.310 2.296 7.821 1.00 93.50 107 LEU A N 1
ATOM 744 C CA . LEU A 1 107 ? -13.610 1.621 6.556 1.00 93.50 107 LEU A CA 1
ATOM 745 C C . LEU A 1 107 ? -13.765 2.682 5.467 1.00 93.50 107 LEU A C 1
ATOM 747 O O . LEU A 1 107 ? -14.725 3.441 5.490 1.00 93.50 107 LEU A O 1
ATOM 751 N N . ILE A 1 108 ? -12.841 2.737 4.518 1.00 95.62 108 ILE A N 1
ATOM 752 C CA . ILE A 1 108 ? -12.815 3.738 3.450 1.00 95.62 108 ILE A CA 1
ATOM 753 C C . ILE A 1 108 ? -13.193 3.046 2.146 1.00 95.62 108 ILE A C 1
ATOM 755 O O . ILE A 1 108 ? -12.566 2.053 1.770 1.00 95.62 108 ILE A O 1
ATOM 759 N N . LYS A 1 109 ? -14.210 3.565 1.456 1.00 93.50 109 LYS A N 1
ATOM 760 C CA . LYS A 1 109 ? -14.657 3.031 0.165 1.00 93.50 109 LYS A CA 1
ATOM 761 C C . LYS A 1 109 ? -14.537 4.079 -0.928 1.00 93.50 109 LYS A C 1
ATOM 763 O O . LYS A 1 109 ? -14.924 5.224 -0.713 1.00 93.50 109 LYS A O 1
ATOM 768 N N . GLY A 1 110 ? -14.054 3.682 -2.102 1.00 90.56 110 GLY A N 1
ATOM 769 C CA . GLY A 1 110 ? -13.994 4.544 -3.281 1.00 90.56 110 GLY A CA 1
ATOM 770 C C . GLY A 1 110 ? -14.372 3.826 -4.566 1.00 90.56 110 GLY A C 1
ATOM 771 O O . GLY A 1 110 ? -14.133 2.635 -4.718 1.00 90.56 110 GLY A O 1
ATOM 772 N N . TYR A 1 111 ? -14.972 4.564 -5.499 1.00 89.56 111 TYR A N 1
ATOM 773 C CA . TYR A 1 111 ? -15.299 4.031 -6.820 1.00 89.56 111 TYR A CA 1
ATOM 774 C C . TYR A 1 111 ? -14.020 3.871 -7.655 1.00 89.56 111 TYR A C 1
ATOM 776 O O . TYR A 1 111 ? -13.567 2.760 -7.886 1.00 89.56 111 TYR A O 1
ATOM 784 N N . ASP A 1 112 ? -13.343 4.967 -8.008 1.00 93.75 112 ASP A N 1
ATOM 785 C CA . ASP A 1 112 ? -12.044 4.890 -8.694 1.00 93.75 112 ASP A CA 1
ATOM 786 C C . ASP A 1 112 ? -10.894 4.703 -7.689 1.00 93.75 112 ASP A C 1
ATOM 788 O O . ASP A 1 112 ? -10.286 3.635 -7.624 1.00 93.75 112 ASP A O 1
ATOM 792 N N . THR A 1 113 ? -10.635 5.712 -6.855 1.00 96.31 113 THR A N 1
ATOM 793 C CA . THR A 1 113 ? -9.568 5.690 -5.844 1.00 96.31 113 THR A CA 1
ATOM 794 C C . THR A 1 113 ? -10.152 5.914 -4.447 1.00 96.31 113 THR A C 1
ATOM 796 O O . THR A 1 113 ? -10.933 6.847 -4.261 1.00 96.31 113 THR A O 1
ATOM 799 N N . ALA A 1 114 ? -9.803 5.077 -3.462 1.00 97.94 114 ALA A N 1
ATOM 800 C CA . ALA A 1 114 ? -10.316 5.218 -2.091 1.00 97.94 114 ALA A CA 1
ATOM 801 C C . ALA A 1 114 ? -9.485 6.187 -1.234 1.00 97.94 114 ALA A C 1
ATOM 803 O O . ALA A 1 114 ? -10.050 6.950 -0.450 1.00 97.94 114 ALA A O 1
ATOM 804 N N . VAL A 1 115 ? -8.162 6.194 -1.398 1.00 98.38 115 VAL A N 1
ATOM 805 C CA . VAL A 1 115 ? -7.255 7.140 -0.736 1.00 98.38 115 VAL A CA 1
ATOM 806 C C . VAL A 1 115 ? -6.323 7.758 -1.769 1.00 98.38 115 VAL A C 1
ATOM 808 O O . VAL A 1 115 ? -5.595 7.038 -2.444 1.00 98.38 115 VAL A O 1
ATOM 811 N N . LEU A 1 116 ? -6.316 9.085 -1.860 1.00 97.50 116 LEU A N 1
ATOM 812 C CA . LEU A 1 116 ? -5.411 9.853 -2.709 1.00 97.50 116 LEU A CA 1
ATOM 813 C C . LEU A 1 116 ? -4.586 10.821 -1.855 1.00 97.50 116 LEU A C 1
ATOM 815 O O . LEU A 1 116 ? -5.144 11.755 -1.278 1.00 97.50 116 LEU A O 1
ATOM 819 N N . ALA A 1 117 ? -3.270 10.625 -1.818 1.00 97.94 117 ALA A N 1
ATOM 820 C CA . ALA A 1 117 ? -2.314 11.600 -1.302 1.00 97.94 117 ALA A CA 1
ATOM 821 C C . ALA A 1 117 ? -1.647 12.317 -2.480 1.00 97.94 117 ALA A C 1
ATOM 823 O O . ALA A 1 117 ? -1.165 11.675 -3.414 1.00 97.94 117 ALA A O 1
ATOM 824 N N . LYS A 1 118 ? -1.670 13.649 -2.474 1.00 95.81 118 LYS A N 1
ATOM 825 C CA . LYS A 1 118 ? -1.037 14.488 -3.496 1.00 95.81 118 LYS A CA 1
ATOM 826 C C . LYS A 1 118 ? -0.473 15.775 -2.901 1.00 95.81 118 LYS A C 1
ATOM 828 O O . LYS A 1 118 ? -0.706 16.084 -1.736 1.00 95.81 118 LYS A O 1
ATOM 833 N N . GLY A 1 119 ? 0.259 16.531 -3.717 1.00 94.25 119 GLY A N 1
ATOM 834 C CA . GLY A 1 119 ? 1.012 17.687 -3.234 1.00 94.25 119 GLY A CA 1
ATOM 835 C C . GLY A 1 119 ? 2.238 17.216 -2.462 1.00 94.25 119 GLY A C 1
ATOM 836 O O . GLY A 1 119 ? 2.930 16.340 -2.966 1.00 94.25 119 GLY A O 1
ATOM 837 N N . ASN A 1 120 ? 2.461 17.779 -1.278 1.00 94.25 120 ASN A N 1
ATOM 838 C CA . ASN A 1 120 ? 3.463 17.349 -0.298 1.00 94.25 120 ASN A CA 1
ATOM 839 C C . ASN A 1 120 ? 2.736 16.902 0.988 1.00 94.25 120 ASN A C 1
ATOM 841 O O . ASN A 1 120 ? 3.023 17.393 2.079 1.00 94.25 120 ASN A O 1
ATOM 845 N N . CYS A 1 121 ? 1.653 16.134 0.837 1.00 96.94 121 CYS A N 1
ATOM 846 C CA . CYS A 1 121 ? 0.866 15.696 1.983 1.00 96.94 121 CYS A CA 1
ATOM 847 C C . CYS A 1 121 ? 1.483 14.447 2.605 1.00 96.94 121 CYS A C 1
ATOM 849 O O . CYS A 1 121 ? 1.715 13.487 1.878 1.00 96.94 121 CYS A O 1
ATOM 851 N N . ASP A 1 122 ? 1.545 14.421 3.935 1.00 97.31 122 ASP A N 1
ATOM 852 C CA . ASP A 1 122 ? 1.898 13.257 4.740 1.00 97.31 122 ASP A CA 1
ATOM 853 C C . ASP A 1 122 ? 0.635 12.608 5.326 1.00 97.31 122 ASP A C 1
ATOM 855 O O . ASP A 1 122 ? -0.077 13.175 6.166 1.00 97.31 122 ASP A O 1
ATOM 859 N N . LEU A 1 123 ? 0.321 11.390 4.887 1.00 98.12 123 LEU A N 1
ATOM 860 C CA . LEU A 1 123 ? -0.882 10.672 5.298 1.00 98.12 123 LEU A CA 1
ATOM 861 C C . LEU A 1 123 ? -0.546 9.383 6.048 1.00 98.12 123 LEU A C 1
ATOM 863 O O . LEU A 1 123 ? 0.030 8.454 5.499 1.00 98.12 123 LEU A O 1
ATOM 867 N N . THR A 1 124 ? -1.014 9.257 7.288 1.00 98.44 124 THR A N 1
ATOM 868 C CA . THR A 1 124 ? -0.883 8.020 8.070 1.00 98.44 124 THR A CA 1
ATOM 869 C C . THR A 1 124 ? -2.227 7.306 8.237 1.00 98.44 124 THR A C 1
ATOM 871 O O . THR A 1 124 ? -3.211 7.874 8.714 1.00 98.44 124 THR A O 1
ATOM 874 N N . LEU A 1 125 ? -2.272 6.016 7.907 1.00 98.12 125 LEU A N 1
ATOM 875 C CA . LEU A 1 125 ? -3.451 5.157 8.036 1.00 98.12 125 LEU A CA 1
ATOM 876 C C . LEU A 1 125 ? -3.136 3.975 8.954 1.00 98.12 125 LEU A C 1
ATOM 878 O O . LEU A 1 125 ? -2.197 3.215 8.712 1.00 98.12 125 LEU A O 1
ATOM 882 N N . LYS A 1 126 ? -3.925 3.811 10.021 1.00 97.75 126 LYS A N 1
ATOM 883 C CA . LYS A 1 126 ? -3.722 2.763 11.033 1.00 97.75 126 LYS A CA 1
ATOM 884 C C . LYS A 1 126 ? -4.979 1.924 11.210 1.00 97.75 126 LYS A C 1
ATOM 886 O O . LYS A 1 126 ? -6.052 2.464 11.450 1.00 97.75 126 LYS A O 1
ATOM 891 N N . ASN A 1 127 ? -4.865 0.599 11.190 1.00 94.25 127 ASN A N 1
ATOM 892 C CA . ASN A 1 127 ? -6.005 -0.294 11.454 1.00 94.25 127 ASN A CA 1
ATOM 893 C C . ASN A 1 127 ? -7.204 -0.055 10.510 1.00 94.25 127 ASN A C 1
ATOM 895 O O . ASN A 1 127 ? -8.352 -0.228 10.916 1.00 94.25 127 ASN A O 1
ATOM 899 N N . CYS A 1 128 ? -6.964 0.405 9.280 1.00 96.88 128 CYS A N 1
ATOM 900 C CA . CYS A 1 128 ? -8.026 0.746 8.334 1.00 96.88 128 CYS A CA 1
ATOM 901 C C . CYS A 1 128 ? -8.339 -0.421 7.390 1.00 96.88 128 CYS A C 1
ATOM 903 O O . CYS A 1 128 ? -7.480 -1.249 7.080 1.00 96.88 128 CYS A O 1
ATOM 905 N N . THR A 1 129 ? -9.574 -0.448 6.892 1.00 96.81 129 THR A N 1
ATOM 906 C CA . THR A 1 129 ? -9.960 -1.263 5.732 1.00 96.81 129 THR A CA 1
ATOM 907 C C . THR A 1 129 ? -10.240 -0.326 4.568 1.00 96.81 129 THR A C 1
ATOM 909 O O . THR A 1 129 ? -11.007 0.619 4.719 1.00 96.81 129 THR A O 1
ATOM 912 N N . ILE A 1 130 ? -9.600 -0.552 3.426 1.00 97.81 130 ILE A N 1
ATOM 913 C CA . ILE A 1 130 ? -9.648 0.330 2.258 1.00 97.81 130 ILE A CA 1
ATOM 914 C C . ILE A 1 130 ? -10.082 -0.503 1.058 1.00 97.81 130 ILE A C 1
ATOM 916 O O . ILE A 1 130 ? -9.422 -1.481 0.709 1.00 97.81 130 ILE A O 1
ATOM 920 N N . GLU A 1 131 ? -11.193 -0.126 0.433 1.00 95.81 131 GLU A N 1
ATOM 921 C CA . GLU A 1 131 ? -11.773 -0.842 -0.703 1.00 95.81 131 GLU A CA 1
ATOM 922 C C . GLU A 1 131 ? -12.025 0.117 -1.863 1.00 95.81 131 GLU A C 1
ATOM 924 O O . GLU A 1 131 ? -12.771 1.087 -1.724 1.00 95.81 131 GLU A O 1
ATOM 929 N N . ALA A 1 132 ? -11.433 -0.174 -3.018 1.00 95.00 132 ALA A N 1
ATOM 930 C CA . ALA A 1 132 ? -11.651 0.587 -4.238 1.00 95.00 132 ALA A CA 1
ATOM 931 C C . ALA A 1 132 ? -11.936 -0.308 -5.445 1.00 95.00 132 ALA A C 1
ATOM 933 O O . ALA A 1 132 ? -11.389 -1.412 -5.551 1.00 95.00 132 ALA A O 1
ATOM 934 N N . GLU A 1 133 ? -12.729 0.182 -6.401 1.00 92.88 133 GLU A N 1
ATOM 935 C CA . GLU A 1 133 ? -12.955 -0.554 -7.652 1.00 92.88 133 GLU A CA 1
ATOM 936 C C . GLU A 1 133 ? -11.786 -0.443 -8.631 1.00 92.88 133 GLU A C 1
ATOM 938 O O . GLU A 1 133 ? -11.716 -1.247 -9.559 1.00 92.88 133 GLU A O 1
ATOM 943 N N . ARG A 1 134 ? -10.834 0.478 -8.416 1.00 94.50 134 ARG A N 1
ATOM 944 C CA . ARG A 1 134 ? -9.590 0.547 -9.195 1.00 94.50 134 ARG A CA 1
ATOM 945 C C . ARG A 1 134 ? -8.338 0.624 -8.326 1.00 94.50 134 ARG A C 1
ATOM 947 O O . ARG A 1 134 ? -7.551 -0.320 -8.360 1.00 94.50 134 ARG A O 1
ATOM 954 N N . TYR A 1 135 ? -8.161 1.693 -7.554 1.00 97.25 135 TYR A N 1
ATOM 955 C CA . TYR A 1 135 ? -6.947 1.953 -6.773 1.00 97.25 135 TYR A CA 1
ATOM 956 C C . TYR A 1 135 ? -7.246 2.095 -5.283 1.00 97.25 135 TYR A C 1
ATOM 958 O O . TYR A 1 135 ? -7.962 3.007 -4.877 1.00 97.25 135 TYR A O 1
ATOM 966 N N . GLY A 1 136 ? -6.696 1.207 -4.452 1.00 97.81 136 GLY A N 1
ATOM 967 C CA . GLY A 1 136 ? -6.896 1.288 -3.001 1.00 97.81 136 GLY A CA 1
ATOM 968 C C . GLY A 1 136 ? -6.298 2.577 -2.434 1.00 97.81 136 GLY A C 1
ATOM 969 O O . GLY A 1 136 ? -7.016 3.459 -1.961 1.00 97.81 136 GLY A O 1
ATOM 970 N N . VAL A 1 137 ? -4.978 2.694 -2.544 1.00 98.50 137 VAL A N 1
ATOM 971 C CA . VAL A 1 137 ? -4.194 3.874 -2.172 1.00 98.50 137 VAL A CA 1
ATOM 972 C C . VAL A 1 137 ? -3.433 4.363 -3.397 1.00 98.50 137 VAL A C 1
ATOM 974 O O . VAL A 1 137 ? -2.797 3.571 -4.091 1.00 98.50 137 VAL A O 1
ATOM 977 N N . MET A 1 138 ? -3.482 5.665 -3.656 1.00 97.69 138 MET A N 1
ATOM 978 C CA . MET A 1 138 ? -2.672 6.320 -4.672 1.00 97.69 138 MET A CA 1
ATOM 979 C C . MET A 1 138 ? -1.859 7.454 -4.052 1.00 97.69 138 MET A C 1
ATOM 981 O O . MET A 1 138 ? -2.437 8.398 -3.510 1.00 97.69 138 MET A O 1
ATOM 985 N N . SER A 1 139 ? -0.538 7.376 -4.179 1.00 97.19 139 SER A N 1
ATOM 986 C CA . SER A 1 139 ? 0.350 8.525 -4.000 1.00 97.19 139 SER A CA 1
ATOM 987 C C . SER A 1 139 ? 0.554 9.199 -5.356 1.00 97.19 139 SER A C 1
ATOM 989 O O . SER A 1 139 ? 0.753 8.524 -6.370 1.00 97.19 139 SER A O 1
ATOM 991 N N . LYS A 1 140 ? 0.464 10.530 -5.399 1.00 94.50 140 LYS A N 1
ATOM 992 C CA . LYS A 1 140 ? 0.744 11.331 -6.589 1.00 94.50 140 LYS A CA 1
ATOM 993 C C . LYS A 1 140 ? 1.621 12.535 -6.251 1.00 94.50 140 LYS A C 1
ATOM 995 O O . LYS A 1 140 ? 1.499 13.101 -5.171 1.00 94.50 140 LYS A O 1
ATOM 1000 N N . SER A 1 141 ? 2.430 13.000 -7.203 1.00 94.06 141 SER A N 1
ATOM 1001 C CA . SER A 1 141 ? 3.355 14.127 -6.980 1.00 94.06 141 SER A CA 1
ATOM 1002 C C . SER A 1 141 ? 4.338 13.785 -5.856 1.00 94.06 141 SER A C 1
ATOM 1004 O O . SER A 1 141 ? 5.091 12.851 -6.073 1.00 94.06 141 SER A O 1
ATOM 1006 N N . ASN A 1 142 ? 4.328 14.459 -4.703 1.00 94.81 142 ASN A N 1
ATOM 1007 C CA . ASN A 1 142 ? 5.213 14.179 -3.563 1.00 94.81 142 ASN A CA 1
ATOM 1008 C C . ASN A 1 142 ? 4.399 13.799 -2.307 1.00 94.81 142 ASN A C 1
ATOM 1010 O O . ASN A 1 142 ? 4.743 14.191 -1.201 1.00 94.81 142 ASN A O 1
ATOM 1014 N N . GLY A 1 143 ? 3.223 13.185 -2.481 1.00 97.25 143 GLY A N 1
ATOM 1015 C CA . GLY A 1 143 ? 2.390 12.794 -1.346 1.00 97.25 143 GLY A CA 1
ATOM 1016 C C . GLY A 1 143 ? 2.893 11.499 -0.719 1.00 97.25 143 GLY A C 1
ATOM 1017 O O . GLY A 1 143 ? 2.909 10.479 -1.404 1.00 97.25 143 GLY A O 1
ATOM 1018 N N . ASP A 1 144 ? 3.194 11.516 0.570 1.00 97.88 144 ASP A N 1
ATOM 1019 C CA . ASP A 1 144 ? 3.724 10.366 1.290 1.00 97.88 144 ASP A CA 1
ATOM 1020 C C . ASP A 1 144 ? 2.622 9.664 2.084 1.00 97.88 144 ASP A C 1
ATOM 1022 O O . ASP A 1 144 ? 1.720 10.288 2.659 1.00 97.88 144 ASP A O 1
ATOM 1026 N N . VAL A 1 145 ? 2.652 8.329 2.101 1.00 98.62 145 VAL A N 1
ATOM 1027 C CA . VAL A 1 145 ? 1.637 7.527 2.792 1.00 98.62 145 VAL A CA 1
ATOM 1028 C C . VAL A 1 145 ? 2.266 6.447 3.656 1.00 98.62 145 VAL A C 1
ATOM 1030 O O . VAL A 1 145 ? 2.935 5.546 3.164 1.00 98.62 145 VAL A O 1
ATOM 1033 N N . LYS A 1 146 ? 1.934 6.454 4.948 1.00 98.75 146 LYS A N 1
ATOM 1034 C CA . LYS A 1 146 ? 2.308 5.405 5.898 1.00 98.75 146 LYS A CA 1
ATOM 1035 C C . LYS A 1 146 ? 1.119 4.506 6.225 1.00 98.75 146 LYS A C 1
ATOM 1037 O O . LYS A 1 146 ? 0.122 4.953 6.799 1.00 98.75 146 LYS A O 1
ATOM 1042 N N . LEU A 1 147 ? 1.235 3.219 5.914 1.00 98.50 147 LEU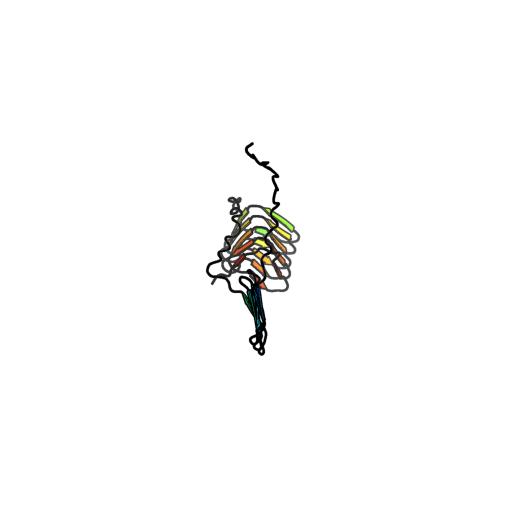 A N 1
ATOM 1043 C CA . LEU A 1 147 ? 0.200 2.201 6.106 1.00 98.50 147 LEU A CA 1
ATOM 1044 C C . LEU A 1 147 ? 0.597 1.241 7.232 1.00 98.50 147 LEU A C 1
ATOM 1046 O O . LEU A 1 147 ? 1.625 0.572 7.171 1.00 98.50 147 LEU A O 1
ATOM 1050 N N . ILE A 1 148 ? -0.227 1.139 8.276 1.00 97.94 148 ILE A N 1
ATOM 1051 C CA . ILE A 1 148 ? 0.066 0.284 9.435 1.00 97.94 148 ILE A CA 1
ATOM 1052 C C . ILE A 1 148 ? -1.150 -0.572 9.769 1.00 97.94 148 ILE A C 1
ATOM 1054 O O . ILE A 1 148 ? -2.218 -0.048 10.090 1.00 97.94 148 ILE A O 1
ATOM 1058 N N . ASN A 1 149 ? -0.981 -1.896 9.771 1.00 95.06 149 ASN A N 1
ATOM 1059 C CA . ASN A 1 149 ? -2.038 -2.842 10.148 1.00 95.06 149 ASN A CA 1
ATOM 1060 C C . ASN A 1 149 ? -3.327 -2.652 9.319 1.00 95.06 149 ASN A C 1
ATOM 1062 O O . ASN A 1 149 ? -4.430 -2.674 9.862 1.00 95.06 149 ASN A O 1
ATOM 1066 N N . CYS A 1 150 ? -3.189 -2.384 8.019 1.00 97.69 150 CYS A N 1
ATOM 1067 C CA . CYS A 1 150 ? -4.309 -2.085 7.126 1.00 97.69 150 CYS A CA 1
ATOM 1068 C C . CYS A 1 150 ? -4.634 -3.258 6.194 1.00 97.69 150 CYS A C 1
ATOM 1070 O O . CYS A 1 150 ? -3.759 -4.028 5.800 1.00 97.69 150 CYS A O 1
ATOM 1072 N N . ARG A 1 151 ? -5.901 -3.361 5.783 1.00 97.06 151 ARG A N 1
ATOM 1073 C CA . ARG A 1 151 ? -6.331 -4.228 4.679 1.00 97.06 151 ARG A CA 1
ATOM 1074 C C . ARG A 1 151 ? -6.720 -3.351 3.501 1.00 97.06 151 ARG A C 1
ATOM 1076 O O . ARG A 1 151 ? -7.661 -2.573 3.618 1.00 97.06 151 ARG A O 1
ATOM 1083 N N . ILE A 1 152 ? -6.014 -3.474 2.385 1.00 97.88 152 ILE A N 1
ATOM 1084 C CA . ILE A 1 152 ? -6.216 -2.640 1.202 1.00 97.88 152 ILE A CA 1
ATOM 1085 C C . ILE A 1 152 ? -6.565 -3.523 0.013 1.00 97.88 152 ILE A C 1
ATOM 1087 O O . ILE A 1 152 ? -5.872 -4.493 -0.286 1.00 97.88 152 ILE A O 1
ATOM 1091 N N . LYS A 1 153 ? -7.645 -3.170 -0.678 1.00 96.31 153 LYS A N 1
ATOM 1092 C CA . LYS A 1 153 ? -8.114 -3.833 -1.888 1.00 96.31 153 LYS A CA 1
ATOM 1093 C C . LYS A 1 153 ? -8.311 -2.797 -2.985 1.00 96.31 153 LYS A C 1
ATOM 1095 O O . LYS A 1 153 ? -9.105 -1.874 -2.820 1.00 96.31 153 LYS A O 1
ATOM 1100 N N . GLY A 1 154 ? -7.647 -2.994 -4.117 1.00 95.31 154 GLY A N 1
ATOM 1101 C CA . GLY A 1 154 ? -7.916 -2.251 -5.345 1.00 95.31 154 GLY A CA 1
ATOM 1102 C C . GLY A 1 154 ? -7.841 -3.192 -6.537 1.00 95.31 154 GLY A C 1
ATOM 1103 O O . GLY A 1 154 ? -6.919 -3.995 -6.615 1.00 95.31 154 GLY A O 1
ATOM 1104 N N . ARG A 1 155 ? -8.828 -3.141 -7.438 1.00 91.69 155 ARG A N 1
ATOM 1105 C CA . ARG A 1 155 ? -8.919 -4.090 -8.565 1.00 91.69 155 ARG A CA 1
ATOM 1106 C C . ARG A 1 155 ? -7.726 -3.992 -9.515 1.00 91.69 155 ARG A C 1
ATOM 1108 O O . ARG A 1 155 ? -7.291 -5.010 -10.032 1.00 91.69 155 ARG A O 1
ATOM 1115 N N . LYS A 1 156 ? -7.246 -2.774 -9.783 1.00 92.06 156 LYS A N 1
ATOM 1116 C CA . LYS A 1 156 ? -6.073 -2.556 -10.633 1.00 92.06 156 LYS A CA 1
ATOM 1117 C C . LYS A 1 156 ? -4.787 -2.608 -9.816 1.00 92.06 156 LYS A C 1
ATOM 1119 O O . LYS A 1 156 ? -3.853 -3.274 -10.231 1.00 92.06 156 LYS A O 1
ATOM 1124 N N . ALA A 1 157 ? -4.749 -1.886 -8.698 1.00 96.00 157 ALA A N 1
ATOM 1125 C CA . ALA A 1 157 ? -3.656 -1.975 -7.741 1.00 96.00 157 ALA A CA 1
ATOM 1126 C C . ALA A 1 157 ? -4.154 -1.681 -6.326 1.00 96.00 157 ALA A C 1
ATOM 1128 O O . ALA A 1 157 ? -4.977 -0.781 -6.123 1.00 96.00 157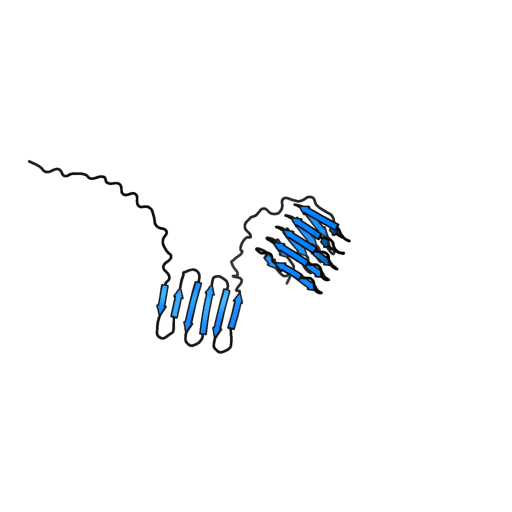 ALA A O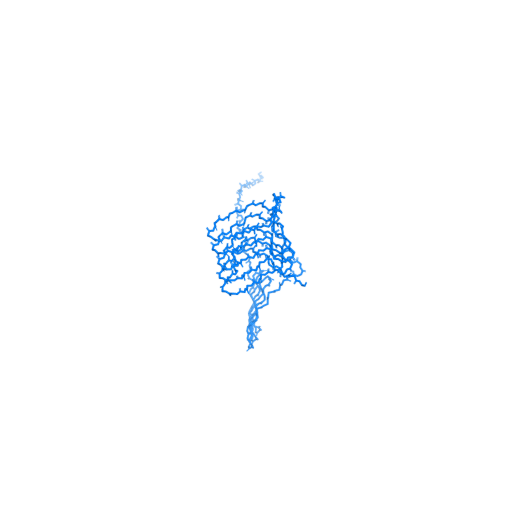 1
ATOM 1129 N N . ALA A 1 158 ? -3.639 -2.408 -5.334 1.00 97.56 158 ALA A N 1
ATOM 1130 C CA . ALA A 1 158 ? -3.876 -2.062 -3.936 1.00 97.56 158 ALA A CA 1
ATOM 1131 C C . ALA 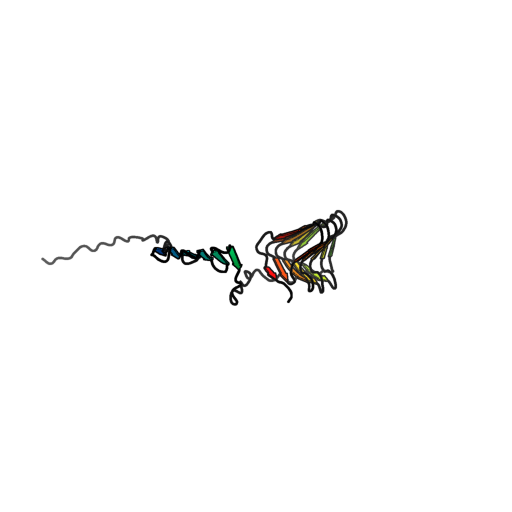A 1 158 ? -3.165 -0.744 -3.596 1.00 97.56 158 ALA A C 1
ATOM 1133 O O . ALA A 1 158 ? -3.774 0.131 -2.980 1.00 97.56 158 ALA A O 1
ATOM 1134 N N . VAL A 1 159 ? -1.924 -0.582 -4.064 1.00 98.25 159 VAL A N 1
ATOM 1135 C CA . VAL A 1 159 ? -1.130 0.648 -3.943 1.00 98.25 159 VAL A CA 1
ATOM 1136 C C . VAL A 1 159 ? -0.607 1.060 -5.319 1.00 98.25 159 VAL A C 1
ATOM 1138 O O . VAL A 1 159 ? -0.088 0.231 -6.062 1.00 98.25 159 VAL A O 1
ATOM 1141 N N . SER A 1 160 ? -0.750 2.339 -5.661 1.00 97.25 160 SER A N 1
ATOM 1142 C CA . SER A 1 160 ? -0.227 2.943 -6.890 1.00 97.25 160 SER A CA 1
ATOM 1143 C C . SER A 1 160 ? 0.581 4.189 -6.535 1.00 97.25 160 SER A C 1
ATOM 1145 O O . SER A 1 160 ? 0.029 5.150 -6.002 1.00 97.25 160 SER A O 1
ATOM 1147 N N . VAL A 1 161 ? 1.880 4.187 -6.818 1.00 97.00 161 VAL A N 1
ATOM 1148 C CA . VAL A 1 161 ? 2.767 5.333 -6.575 1.00 97.00 161 VAL A CA 1
ATOM 1149 C C . VAL A 1 161 ? 3.035 6.036 -7.900 1.00 97.00 161 VAL A C 1
ATOM 1151 O O . VAL A 1 161 ? 3.515 5.412 -8.845 1.00 97.00 161 VAL A O 1
ATOM 1154 N N . LYS A 1 162 ? 2.663 7.316 -8.012 1.00 93.69 162 LYS A N 1
ATOM 1155 C CA . LYS A 1 162 ? 2.730 8.099 -9.258 1.00 93.69 162 LYS A CA 1
ATOM 1156 C C . LYS A 1 162 ? 3.386 9.461 -9.059 1.00 93.69 162 LYS A C 1
ATOM 1158 O O . LYS A 1 162 ? 2.706 10.483 -8.951 1.00 93.69 162 LYS A O 1
ATOM 1163 N N . GLY A 1 163 ? 4.707 9.515 -9.077 1.00 90.19 163 GLY A N 1
ATOM 1164 C CA . GLY A 1 163 ? 5.443 10.760 -8.870 1.00 90.19 163 GLY A CA 1
ATOM 1165 C C . GLY A 1 163 ? 6.753 10.498 -8.156 1.00 90.19 163 GLY A C 1
ATOM 1166 O O . GLY A 1 163 ? 7.447 9.560 -8.526 1.00 90.19 163 GLY A O 1
ATOM 1167 N N . ASN A 1 164 ? 7.066 11.332 -7.172 1.00 93.06 164 ASN A N 1
ATOM 1168 C CA . ASN A 1 164 ? 8.235 11.247 -6.300 1.00 93.06 164 ASN A CA 1
ATOM 1169 C C . ASN A 1 164 ? 7.873 10.981 -4.827 1.00 93.06 164 ASN A C 1
ATOM 1171 O O . ASN A 1 164 ? 8.776 10.999 -4.010 1.00 93.06 164 ASN A O 1
ATOM 1175 N N . GLY A 1 165 ? 6.587 10.863 -4.483 1.00 91.06 165 GLY A N 1
ATOM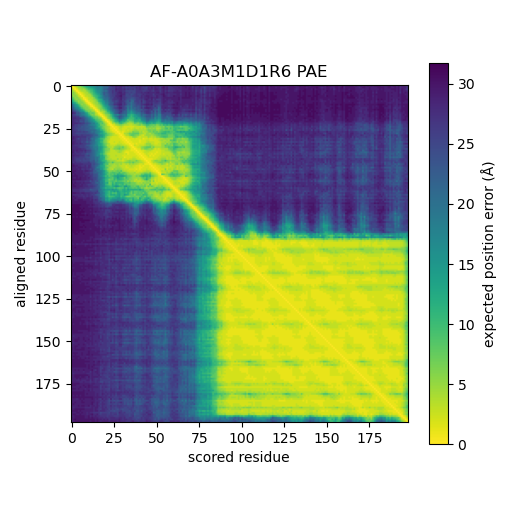 1176 C CA . GLY A 1 165 ? 6.162 10.551 -3.116 1.00 91.06 165 GLY A CA 1
ATOM 1177 C C . GLY A 1 165 ? 6.231 9.058 -2.838 1.00 91.06 165 GLY A C 1
ATOM 1178 O O . GLY A 1 165 ? 6.119 8.258 -3.771 1.00 91.06 165 GLY A O 1
ATOM 1179 N N . ASP A 1 166 ? 6.336 8.709 -1.565 1.00 95.25 166 ASP A N 1
ATOM 1180 C CA . ASP A 1 166 ? 6.637 7.356 -1.117 1.00 95.25 166 ASP A CA 1
ATOM 1181 C C . ASP A 1 166 ? 5.467 6.731 -0.364 1.00 95.25 166 ASP A C 1
ATOM 1183 O O . ASP A 1 166 ? 4.646 7.391 0.282 1.00 95.25 166 ASP A O 1
ATOM 1187 N N . VAL A 1 167 ? 5.355 5.409 -0.456 1.00 98.31 167 VAL A N 1
ATOM 1188 C CA . VAL A 1 167 ? 4.363 4.657 0.310 1.00 98.31 167 VAL A CA 1
ATOM 1189 C C . VAL A 1 167 ? 5.053 3.565 1.093 1.00 98.31 167 VAL A C 1
ATOM 1191 O O . VAL A 1 167 ? 5.541 2.603 0.512 1.00 98.31 167 VAL A O 1
ATOM 1194 N N . SER A 1 168 ? 5.008 3.656 2.418 1.00 98.25 168 SER A N 1
ATOM 1195 C CA . SER A 1 168 ? 5.539 2.616 3.288 1.00 98.25 168 SER A CA 1
ATOM 1196 C C . SER A 1 168 ? 4.419 1.807 3.934 1.00 98.25 168 SER A C 1
ATOM 1198 O O . SER A 1 168 ? 3.368 2.335 4.320 1.00 98.25 168 SER A O 1
ATOM 1200 N N . ALA A 1 169 ? 4.605 0.491 4.033 1.00 97.38 169 ALA A N 1
ATOM 1201 C CA . ALA A 1 169 ? 3.605 -0.411 4.592 1.00 97.38 169 ALA A CA 1
ATOM 1202 C C . ALA A 1 169 ? 4.199 -1.364 5.621 1.00 97.38 169 ALA A C 1
ATOM 1204 O O . ALA A 1 169 ? 5.252 -1.949 5.403 1.00 97.38 169 ALA A O 1
ATOM 1205 N N . ARG A 1 170 ? 3.475 -1.593 6.721 1.00 96.75 170 ARG A N 1
ATOM 1206 C CA . ARG A 1 170 ? 3.836 -2.587 7.738 1.00 96.75 170 ARG A CA 1
ATOM 1207 C C . ARG A 1 170 ? 2.622 -3.340 8.256 1.00 96.75 170 ARG A C 1
ATOM 1209 O O . ARG A 1 170 ? 1.618 -2.725 8.635 1.00 96.75 170 ARG A O 1
ATOM 1216 N N . ASN A 1 171 ? 2.741 -4.660 8.396 1.00 91.19 171 ASN A N 1
ATOM 1217 C CA . ASN A 1 171 ? 1.667 -5.544 8.867 1.00 91.19 171 ASN A CA 1
ATOM 1218 C C . ASN A 1 171 ? 0.361 -5.409 8.048 1.00 91.19 171 ASN A C 1
ATOM 1220 O O . ASN A 1 171 ? -0.730 -5.447 8.619 1.00 91.19 171 ASN A O 1
ATOM 1224 N N . CYS A 1 172 ? 0.446 -5.167 6.742 1.00 94.75 172 CYS A N 1
ATOM 1225 C CA . CYS A 1 172 ? -0.707 -4.920 5.877 1.00 94.75 172 CYS A CA 1
ATOM 1226 C C . CYS A 1 172 ? -1.058 -6.125 4.993 1.00 94.75 172 CYS A C 1
ATOM 1228 O O . CYS A 1 172 ? -0.226 -6.973 4.689 1.00 94.75 172 CYS A O 1
ATOM 1230 N N . ILE A 1 173 ? -2.309 -6.176 4.534 1.00 95.12 173 ILE A N 1
ATOM 1231 C CA . ILE A 1 173 ? -2.764 -7.110 3.497 1.00 95.12 173 ILE A CA 1
ATOM 1232 C C . ILE A 1 173 ? -3.128 -6.288 2.263 1.00 95.12 173 ILE A C 1
ATOM 1234 O O . 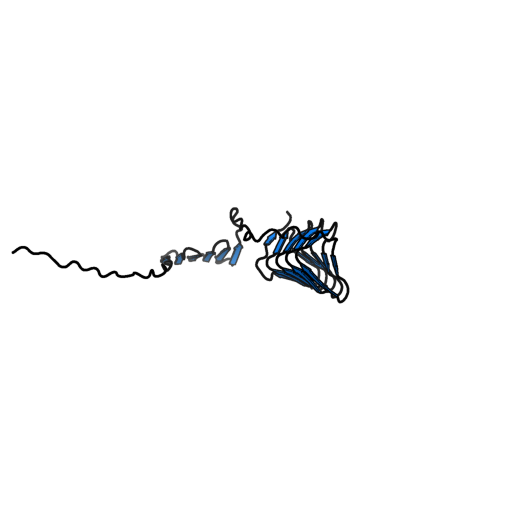ILE A 1 173 ? -4.081 -5.510 2.310 1.00 95.12 173 ILE A O 1
ATOM 1238 N N . LEU A 1 174 ? -2.388 -6.467 1.172 1.00 94.88 174 LEU A N 1
ATOM 1239 C CA . LEU A 1 174 ? -2.541 -5.764 -0.098 1.00 94.88 174 LEU A CA 1
ATOM 1240 C C . LEU A 1 174 ? -3.110 -6.726 -1.148 1.00 94.88 174 LEU A C 1
ATOM 1242 O O . LEU A 1 174 ? -2.426 -7.624 -1.632 1.00 94.88 174 LEU A O 1
ATOM 1246 N N . SER A 1 175 ? -4.384 -6.554 -1.494 1.00 93.94 175 SER A N 1
ATOM 1247 C CA . SER A 1 175 ? -5.086 -7.350 -2.506 1.00 93.94 175 SER A CA 1
ATOM 1248 C C . SER A 1 175 ? -5.226 -6.558 -3.805 1.00 93.94 175 SER A C 1
ATOM 1250 O O . SER A 1 175 ? -6.116 -5.710 -3.927 1.00 93.94 175 SER A O 1
ATOM 1252 N N . GLY A 1 176 ? -4.336 -6.847 -4.752 1.00 89.50 176 GLY A N 1
ATOM 1253 C CA . GLY A 1 176 ? -4.259 -6.241 -6.081 1.00 89.50 176 GLY A CA 1
ATOM 1254 C C . GLY A 1 176 ? -2.866 -5.778 -6.497 1.00 89.50 176 GLY A C 1
ATOM 1255 O O . GLY A 1 176 ? -2.729 -5.163 -7.542 1.00 89.50 176 GLY A O 1
ATOM 1256 N N . GLY A 1 177 ? -1.836 -6.080 -5.710 1.00 91.38 177 GLY A N 1
ATOM 1257 C CA . GLY A 1 177 ? -0.454 -5.741 -6.020 1.00 91.38 177 GLY A CA 1
ATOM 1258 C C . GLY A 1 177 ? -0.104 -4.275 -5.774 1.00 91.38 177 GLY A C 1
ATOM 1259 O O . GLY A 1 177 ? -0.920 -3.473 -5.302 1.00 91.38 177 GLY A O 1
ATOM 1260 N N . VAL A 1 178 ? 1.146 -3.958 -6.088 1.00 95.31 178 VAL A N 1
ATOM 1261 C CA . VAL A 1 178 ? 1.744 -2.629 -5.979 1.00 95.31 178 VAL A CA 1
ATOM 1262 C C . VAL A 1 178 ? 2.277 -2.248 -7.355 1.00 95.31 178 VAL A C 1
ATOM 1264 O O . VAL A 1 178 ? 2.955 -3.050 -7.992 1.00 95.31 178 VAL A O 1
ATOM 1267 N N . GLU A 1 179 ? 1.968 -1.039 -7.816 1.00 94.81 179 GLU A N 1
ATOM 1268 C CA . GLU A 1 179 ? 2.545 -0.469 -9.036 1.00 94.81 179 GLU A CA 1
ATOM 1269 C C . GLU A 1 179 ? 3.245 0.857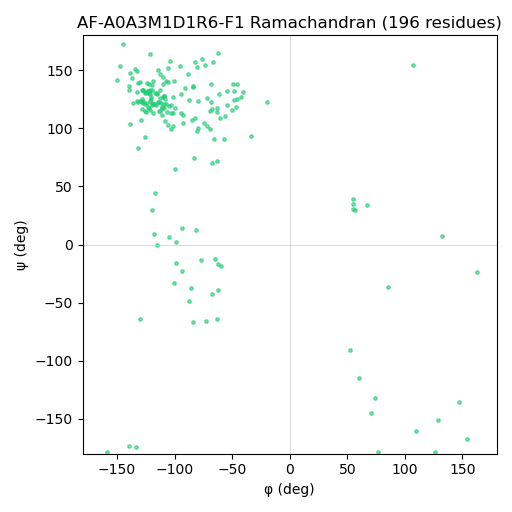 -8.719 1.00 94.81 179 GLU A C 1
ATOM 1271 O O . GLU A 1 179 ? 2.714 1.684 -7.974 1.00 94.81 179 GLU A O 1
ATOM 1276 N N . THR A 1 180 ? 4.420 1.078 -9.305 1.00 93.94 180 THR A N 1
ATOM 1277 C CA . THR A 1 180 ? 5.178 2.327 -9.181 1.00 93.94 180 THR A CA 1
ATOM 1278 C C . THR A 1 180 ? 5.439 2.906 -10.572 1.00 93.94 180 THR A C 1
ATOM 1280 O O . THR A 1 180 ? 5.814 2.201 -11.509 1.00 93.94 180 THR A O 1
ATOM 1283 N N . PHE A 1 181 ? 5.178 4.202 -10.734 1.00 89.19 181 PHE A N 1
ATOM 1284 C CA . PHE A 1 181 ? 5.399 4.954 -11.967 1.00 89.19 181 PHE A CA 1
ATOM 1285 C C . PHE A 1 181 ? 5.981 6.327 -11.629 1.00 89.19 181 PHE A C 1
ATOM 1287 O O . PHE A 1 181 ? 5.259 7.235 -11.215 1.00 89.19 181 PHE A O 1
ATOM 1294 N N . GLY A 1 182 ? 7.281 6.499 -11.841 1.00 87.94 182 GLY A N 1
ATOM 1295 C CA . GLY A 1 182 ? 8.004 7.718 -11.485 1.00 87.94 182 GLY A CA 1
ATOM 1296 C C . GLY A 1 182 ? 9.239 7.390 -10.658 1.00 87.94 182 GLY A C 1
ATOM 1297 O O . GLY A 1 182 ? 9.810 6.316 -10.824 1.00 87.94 182 GLY A O 1
ATOM 1298 N N . ASN A 1 183 ? 9.631 8.327 -9.798 1.00 91.00 183 ASN A N 1
ATOM 1299 C CA . ASN A 1 183 ? 10.801 8.203 -8.929 1.00 91.00 183 ASN A CA 1
ATOM 1300 C C . ASN A 1 183 ? 10.451 7.773 -7.498 1.00 91.00 183 ASN A C 1
ATOM 1302 O O . ASN A 1 183 ? 11.353 7.398 -6.766 1.00 91.00 183 ASN A O 1
ATOM 1306 N N . GLY A 1 184 ? 9.181 7.879 -7.102 1.00 92.62 184 GLY A N 1
ATOM 1307 C CA . GLY A 1 184 ? 8.709 7.487 -5.779 1.00 92.62 184 GLY A CA 1
ATOM 1308 C C . GLY A 1 184 ? 8.640 5.974 -5.633 1.00 92.62 184 GLY A C 1
ATOM 1309 O O . GLY A 1 184 ? 8.470 5.246 -6.623 1.00 92.62 184 GLY A O 1
ATOM 1310 N N . GLU A 1 185 ? 8.740 5.510 -4.396 1.00 93.00 185 GLU A N 1
ATOM 1311 C CA . GLU A 1 185 ? 8.888 4.096 -4.092 1.00 93.00 185 GLU A CA 1
ATOM 1312 C C . GLU A 1 185 ? 7.785 3.531 -3.198 1.00 93.00 185 GLU A C 1
ATOM 1314 O O . GLU A 1 185 ? 6.979 4.231 -2.581 1.00 93.00 185 GLU A O 1
ATOM 1319 N N . PHE A 1 186 ? 7.714 2.202 -3.192 1.00 96.88 186 PHE A N 1
ATOM 1320 C CA . PHE A 1 186 ? 6.949 1.466 -2.203 1.00 96.88 186 PHE A CA 1
ATOM 1321 C C . PHE A 1 186 ? 7.919 0.718 -1.297 1.00 96.88 186 PHE A C 1
ATOM 1323 O O . PHE A 1 186 ? 8.635 -0.173 -1.757 1.00 96.88 186 PHE A O 1
ATOM 1330 N N . GLU A 1 187 ? 7.894 1.049 -0.012 1.00 95.69 187 GLU A N 1
ATOM 1331 C CA . GLU A 1 187 ? 8.727 0.418 1.003 1.00 95.69 187 GLU A CA 1
ATOM 1332 C C . GLU A 1 187 ? 7.932 -0.640 1.779 1.00 95.69 187 GLU A C 1
ATOM 1334 O O . GLU A 1 187 ? 6.963 -0.351 2.495 1.00 95.69 187 GLU A O 1
ATOM 1339 N N . ASP A 1 188 ? 8.371 -1.894 1.681 1.00 93.81 188 ASP A N 1
ATOM 1340 C CA . ASP A 1 188 ? 7.903 -2.965 2.557 1.00 93.81 188 ASP A CA 1
ATOM 1341 C C . ASP A 1 188 ? 8.653 -2.903 3.901 1.00 93.81 188 ASP A C 1
ATOM 1343 O O . ASP A 1 188 ? 9.763 -3.413 4.041 1.00 93.81 188 ASP A O 1
ATOM 1347 N N . GLU A 1 189 ? 8.034 -2.295 4.919 1.00 94.25 189 GLU A N 1
ATOM 1348 C CA . GLU A 1 189 ? 8.556 -2.229 6.295 1.00 94.25 189 GLU A CA 1
ATOM 1349 C C . GLU A 1 189 ? 8.274 -3.520 7.113 1.00 94.25 189 GLU A C 1
ATOM 1351 O O . GLU A 1 189 ? 8.416 -3.535 8.343 1.00 94.25 189 GLU A O 1
ATOM 1356 N N . GLY A 1 190 ? 7.841 -4.609 6.466 1.00 84.38 190 GLY A N 1
ATOM 1357 C CA . GLY A 1 190 ? 7.746 -5.950 7.041 1.00 84.38 190 GLY A CA 1
ATOM 1358 C C . GLY A 1 190 ? 6.332 -6.457 7.349 1.00 84.38 190 GLY A C 1
ATOM 1359 O O . GLY A 1 190 ? 5.390 -5.707 7.638 1.00 84.38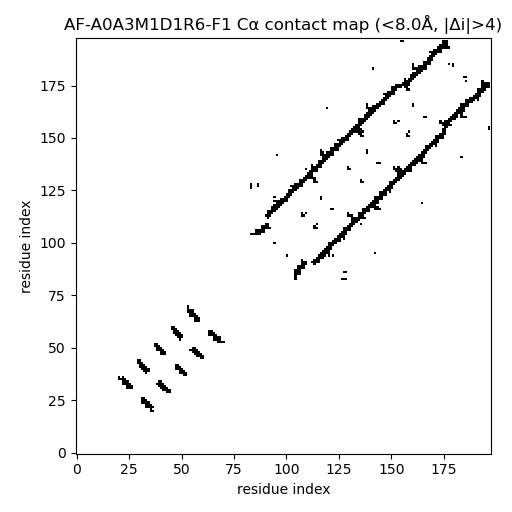 190 GLY A O 1
ATOM 1360 N N . ASN A 1 191 ? 6.209 -7.791 7.359 1.00 90.50 191 ASN A N 1
ATOM 1361 C CA . ASN A 1 191 ? 4.984 -8.558 7.642 1.00 90.50 191 ASN A CA 1
ATOM 1362 C C . ASN A 1 191 ? 3.787 -8.188 6.749 1.00 90.50 191 ASN A C 1
ATOM 1364 O O . ASN A 1 191 ? 2.634 -8.255 7.188 1.00 90.50 191 ASN A O 1
ATOM 1368 N N . ASN A 1 192 ? 4.045 -7.774 5.512 1.00 88.81 192 ASN A N 1
ATOM 1369 C CA . ASN A 1 192 ? 2.994 -7.522 4.540 1.00 88.81 192 ASN A CA 1
ATOM 1370 C C . ASN A 1 192 ? 2.648 -8.800 3.763 1.00 88.81 192 ASN A C 1
ATOM 1372 O O . ASN A 1 192 ? 3.501 -9.638 3.487 1.00 88.81 192 ASN A O 1
ATOM 1376 N N . SER A 1 193 ? 1.379 -8.947 3.391 1.00 92.31 193 SER A N 1
ATOM 1377 C CA . SER A 1 193 ? 0.921 -9.956 2.436 1.00 92.31 193 SER A CA 1
ATOM 1378 C C . SER A 1 193 ? 0.489 -9.242 1.164 1.00 92.31 193 SER A C 1
ATOM 1380 O O . SER A 1 193 ? -0.496 -8.504 1.183 1.00 92.31 193 SER A O 1
ATOM 1382 N N . ILE A 1 194 ? 1.235 -9.433 0.076 1.00 89.94 194 ILE A N 1
ATOM 1383 C CA . ILE A 1 194 ? 0.997 -8.771 -1.210 1.00 89.94 194 ILE A CA 1
ATOM 1384 C C . ILE A 1 194 ? 0.557 -9.826 -2.224 1.00 89.94 194 ILE A C 1
ATOM 1386 O O . ILE A 1 194 ? 1.319 -10.731 -2.546 1.00 89.94 194 ILE A O 1
ATOM 1390 N N . GLY A 1 195 ? -0.682 -9.726 -2.704 1.00 79.50 195 GLY A N 1
ATOM 1391 C CA . GLY A 1 195 ? -1.226 -10.603 -3.745 1.00 79.50 195 GLY A CA 1
ATOM 1392 C C . GLY A 1 195 ? -1.618 -9.815 -4.990 1.00 79.50 195 GLY A C 1
ATOM 1393 O O . GLY A 1 195 ? -2.174 -8.721 -4.866 1.00 79.50 195 GLY A O 1
ATOM 1394 N N . SER A 1 196 ? -1.353 -10.363 -6.176 1.00 67.44 196 SER A N 1
ATOM 1395 C CA . SER A 1 196 ? -1.842 -9.859 -7.467 1.00 67.44 196 SER A CA 1
ATOM 1396 C C . SER A 1 196 ? -3.321 -10.208 -7.693 1.00 67.44 196 SER A C 1
ATOM 1398 O O . SER A 1 196 ? -3.859 -11.115 -7.056 1.00 67.44 196 SER A O 1
ATOM 1400 N N . TYR A 1 197 ? -3.987 -9.475 -8.594 1.00 54.81 197 TYR A N 1
ATOM 1401 C CA . TYR A 1 197 ? -5.158 -10.010 -9.298 1.00 54.81 197 TYR A CA 1
ATOM 1402 C C . TYR A 1 197 ? -4.649 -10.750 -10.538 1.00 54.81 197 TYR A C 1
ATOM 1404 O O . TYR A 1 197 ? -3.916 -10.148 -11.323 1.00 54.81 197 TYR A O 1
ATOM 1412 N N . ASP A 1 198 ? -5.013 -12.026 -10.664 1.00 45.41 198 ASP A N 1
ATOM 1413 C CA . ASP A 1 198 ? -4.898 -12.791 -11.913 1.00 45.41 198 ASP A CA 1
ATOM 1414 C C . ASP A 1 198 ? -5.944 -12.318 -12.938 1.00 45.41 198 ASP A C 1
ATOM 1416 O O . ASP A 1 198 ? -7.087 -11.999 -12.516 1.00 45.41 198 ASP A O 1
#

Solvent-accessible surface area (backbone atoms only — not comparable to full-atom values): 10520 Å² total; per-residue (Å²): 141,79,92,81,82,88,85,85,85,80,84,78,84,79,79,81,72,82,82,74,81,76,64,48,75,48,78,54,99,81,30,42,38,40,38,59,88,64,40,40,38,40,39,39,99,67,32,40,39,38,43,41,90,46,38,39,39,41,37,38,93,90,51,73,50,77,46,76,51,82,57,96,77,67,73,72,67,68,76,92,64,71,75,64,68,88,26,63,80,39,68,52,46,78,42,58,44,85,38,79,49,76,49,68,39,32,28,27,42,21,68,57,54,11,30,39,27,20,45,53,8,43,38,38,40,32,39,26,39,32,39,16,66,28,27,11,33,34,29,27,47,43,2,28,38,43,39,32,49,26,42,28,29,4,62,69,17,11,34,36,25,42,26,60,11,38,37,38,37,26,49,25,40,29,43,15,27,75,46,71,47,71,78,17,49,76,44,82,72,44,74,59,47,78,36,70,65,133

Foldseek 3Di:
DDDDDDDDDDDDDDDDDPDQQDWDWDQDQQAIWICSPQKIWGQGQAFIWIDGPQWIWTQGPVGIDIGRHPPPPPPPVPPPPDQLDAADEDEAAEAEADEEDEDESYEFEEAAERYEFEHQYEYEYYSYEFYYQAERYEYEAAGEYEAYLYEADGQQWSYEYYHAHEYEYDLYETHAAYYYDYNYYYHDPDNYHGDHDD

Mean predicted aligned error: 16.79 Å

Radius of gyration: 27.29 Å; Cα contacts (8 Å, |Δi|>4): 512; chains: 1; bounding box: 50×83×79 Å

Nearest PDB structures (foldseek):
  4bgf-assembly3_C  TM=7.445E-01  e=4.679E+00  Mycobacterium tuberculosis H37Rv
  3uw0-assembly1_A  TM=6.009E-01  e=1.026E+00  Yersinia enterocolitica subsp. enterocolitica 8081
  4bgf-assembly6_F  TM=6.995E-01  e=3.977E+00  Mycobacterium tuberculosis H37Rv
  4c5p-assembly1_A  TM=7.323E-01  e=5.812E+00  Mycobacterium marinum
  6u9e-assembly1_B  TM=5.850E-01  e=5.812E+00  Francisella tularensis subsp. novicida